Protein 3QC0 (pdb70)

Solvent-accessible surface area: 11358 Å² total

Foldseek 3Di:
DLPQAEAACLLQVLFDADVVLCVLCVVVVHQEYEYEPVSCVVVDLVVNLVVCVVSVHEYLEYDAAAQQDAPDPVVNVVSLVVVLVQLVSCLSNVYLAHEYFHFAHHPPDPCLVVSVCSLVSCLSNQVSNVVSVHAYAYEAAAVCHHGTHVRQELVSLVVSCVVRDPRYAHAYECNRYQPPPCLLVSLLVSLCPRYRYAEDFAQAVVQDDVQCTHVNHDGQPVVSVVSNVVSPDRHHYYYDHRHPPPSNPDNSNVSVVVVSVCVVPRD

InterPro domains:
  IPR013022 Xylose isomerase-like, TIM barrel domain [PF01261] (24-257)
  IPR036237 Xylose isomerase-like superfamily [SSF51658] (7-264)
  IPR050312 IolE/XylA/MocC-like [PTHR12110] (7-271)

Nearest PDB structures (foldseek):
  3ju2-assembly1_A  TM=1.002E+00  e=1.743E-51  Sinorhizobium meliloti
  7vpf-assembly1_B  TM=9.651E-01  e=4.061E-30  Paenibacillus sp. FSL H7-0331
  1i6n-assembly1_A  TM=8.668E-01  e=1.005E-13  Bacillus subtilis
  3cqj-assembly1_B  TM=7.924E-01  e=4.229E-12  Escherichia coli
  3cqk-assembly1_B  TM=8.095E-01  e=1.329E-10  Escherichia coli

Sequence (267 aa):
QVEGLSINLATIREQCGFAEAVDICCLKHGITAIAPWRDQVAAIGLGEAGRIVRANGLKLTGLCRGGFFPAPDASSSGREKAIDDDNRRAVDEAAEELGADCLVLVAGGLPGGGSKNIDAARRVVEGIAAVLLPHAARRAAGVPLAIEEPLHPYAADRRACVNTLGQALDICEETLGPGVVGVAIDVYHVWWDPDLANQIARAGKKAILAHHICDWLVPTKDLTDRGGDGVIDLKGIRRRIEAAGFHGAQEVEIFSADNWWKKRPADEVIATCVERYRNCCC

B-factor: mean 24.31, std 10.69, range [10.24, 68.64]

Radius of gyration: 17.47 Å; Cα contacts (8 Å, |Δi|>4): 588; chains: 1; bounding box: 41×44×49 Å

Secondary structure (DSSP, 8-state):
--TTEEEEGGGGTTT--HHHHHHHHHHTT--EEE-BHHHHHHH-HHHHHHHHHHHT-EES-EEEEE----SSHHHHHHHHHHHHHHHHHHHHTT-S-EEEE-B-PPTT---HHHHH--HHHHHHHHHHHHHHT--EEE------TTTTBS---HHHHHHHHHHH-TTEEEEEEHHHHTT-TTHHHHHHHHH---EEEEEE----SS-----B----S---HHHHHHHHHHTT--PPEEE---BTTTGGGS-HHHHHHHHHHHHHHH-

CATH classification: 3.20.20.150

Organism: Rhizobium meliloti (strain 1021) (NCBI:txid266834)

Structure (mmCIF, N/CA/C/O backbone):
data_3QC0
#
_entry.id   3QC0
#
_cell.length_a   70.796
_cell.length_b   70.796
_cell.length_c   264.721
_cell.angle_alpha   90.000
_cell.angle_beta   90.000
_cell.angle_gamma   120.000
#
_symmetry.space_group_name_H-M   'P 61 2 2'
#
loop_
_entity.id
_entity.type
_entity.pdbx_description
1 polymer 'sugar isomerase'
2 non-polymer 'UNKNOWN LIGAND'
3 non-polymer 'ZINC ION'
4 non-polymer 'TETRAETHYLENE GLYCOL'
5 water water
#
loop_
_atom_site.group_PDB
_atom_site.id
_atom_site.type_symbol
_atom_site.label_atom_id
_atom_site.label_alt_id
_atom_site.label_comp_id
_atom_site.label_asym_id
_atom_site.label_entity_id
_atom_site.label_seq_id
_atom_site.pdbx_PDB_ins_code
_atom_site.Cartn_x
_atom_site.Cartn_y
_atom_site.Cartn_z
_atom_site.occupancy
_atom_site.B_iso_or_equiv
_atom_site.auth_seq_id
_atom_site.auth_comp_id
_atom_site.auth_asym_id
_atom_site.auth_atom_id
_atom_site.pdbx_PDB_model_num
ATOM 6 N N . GLN A 1 3 ? -15.140 27.831 -17.177 1.00 62.45 2 GLN A N 1
ATOM 7 C CA . GLN A 1 3 ? -14.749 28.604 -15.984 1.00 59.07 2 GLN A CA 1
ATOM 8 C C . GLN A 1 3 ? -14.438 30.066 -16.347 1.00 55.39 2 GLN A C 1
ATOM 9 O O . GLN A 1 3 ? -13.867 30.336 -17.400 1.00 54.10 2 GLN A O 1
ATOM 11 N N . VAL A 1 4 ? -14.826 30.997 -15.478 1.00 50.87 3 VAL A N 1
ATOM 12 C CA . VAL A 1 4 ? -14.409 32.404 -15.632 1.00 47.19 3 VAL A CA 1
ATOM 13 C C . VAL A 1 4 ? -13.179 32.583 -14.757 1.00 43.97 3 VAL A C 1
ATOM 14 O O . VAL A 1 4 ? -13.293 32.803 -13.545 1.00 41.88 3 VAL A O 1
ATOM 18 N N . GLU A 1 5 ? -12.009 32.449 -15.373 1.00 40.82 4 GLU A N 1
ATOM 19 C CA . GLU A 1 5 ? -10.747 32.518 -14.663 1.00 38.51 4 GLU A CA 1
ATOM 20 C C . GLU A 1 5 ? -10.503 33.968 -14.211 1.00 35.26 4 GLU A C 1
ATOM 21 O O . GLU A 1 5 ? -10.732 34.904 -14.977 1.00 35.28 4 GLU A O 1
ATOM 23 N N . GLY A 1 6 ? -9.998 34.100 -12.995 1.00 31.71 5 GLY A N 1
ATOM 24 C CA . GLY A 1 6 ? -9.594 35.406 -12.408 1.00 29.21 5 GLY A CA 1
ATOM 25 C C . GLY A 1 6 ? -10.664 36.323 -11.842 1.00 27.66 5 GLY A C 1
ATOM 26 O O . GLY A 1 6 ? -10.358 37.481 -11.562 1.00 26.79 5 GLY A O 1
ATOM 27 N N . LEU A 1 7 ? -11.902 35.851 -11.740 1.00 26.82 6 LEU A N 1
ATOM 28 C CA . LEU A 1 7 ? -13.031 36.616 -11.220 1.00 25.60 6 LEU A CA 1
ATOM 29 C C . LEU A 1 7 ? -13.513 36.030 -9.884 1.00 24.70 6 LEU A C 1
ATOM 30 O O . LEU A 1 7 ? -13.746 34.823 -9.757 1.00 24.73 6 LEU A O 1
ATOM 35 N N . SER A 1 8 ? -13.697 36.893 -8.892 1.00 23.22 7 SER A N 1
ATOM 36 C CA . SER A 1 8 ? -14.304 36.567 -7.613 1.00 22.48 7 SER A CA 1
ATOM 37 C C . SER A 1 8 ? -15.494 37.487 -7.403 1.00 22.57 7 SER A C 1
ATOM 38 O O . SER A 1 8 ? -15.476 38.643 -7.871 1.00 22.12 7 SER A O 1
ATOM 41 N N . ILE A 1 9 ? -16.512 37.029 -6.691 1.00 21.48 8 ILE A N 1
ATOM 42 C CA . ILE A 1 9 ? -17.656 37.870 -6.334 1.00 21.17 8 ILE A CA 1
ATOM 43 C C . ILE A 1 9 ? -17.673 38.060 -4.820 1.00 20.46 8 ILE A C 1
ATOM 44 O O . ILE A 1 9 ? -17.777 37.112 -4.048 1.00 21.05 8 ILE A O 1
ATOM 49 N N . ASN A 1 10 ? -17.526 39.312 -4.383 1.00 20.19 9 ASN A N 1
ATOM 50 C CA . ASN A 1 10 ? -17.775 39.656 -3.000 1.00 18.97 9 ASN A CA 1
ATOM 51 C C . ASN A 1 10 ? -19.289 39.588 -2.843 1.00 20.19 9 ASN A C 1
ATOM 52 O O . ASN A 1 10 ? -20.024 40.198 -3.618 1.00 20.41 9 ASN A O 1
ATOM 57 N N . LEU A 1 11 ? -19.769 38.815 -1.871 1.00 20.92 10 LEU A N 1
ATOM 58 C CA . LEU A 1 11 ? -21.189 38.522 -1.795 1.00 21.72 10 LEU A CA 1
ATOM 59 C C . LEU A 1 11 ? -22.032 39.705 -1.376 1.00 21.51 10 LEU A C 1
ATOM 60 O O . LEU A 1 11 ? -23.238 39.672 -1.455 1.00 22.69 10 LEU A O 1
ATOM 65 N N . ALA A 1 12 ? -21.401 40.828 -1.009 1.00 20.09 11 ALA A N 1
ATOM 66 C CA . ALA A 1 12 ? -22.183 42.051 -0.845 1.00 20.20 11 ALA A CA 1
ATOM 67 C C . ALA A 1 12 ? -22.887 42.422 -2.144 1.00 19.95 11 ALA A C 1
ATOM 68 O O . ALA A 1 12 ? -23.946 43.038 -2.132 1.00 21.38 11 ALA A O 1
ATOM 70 N N . THR A 1 13 ? -22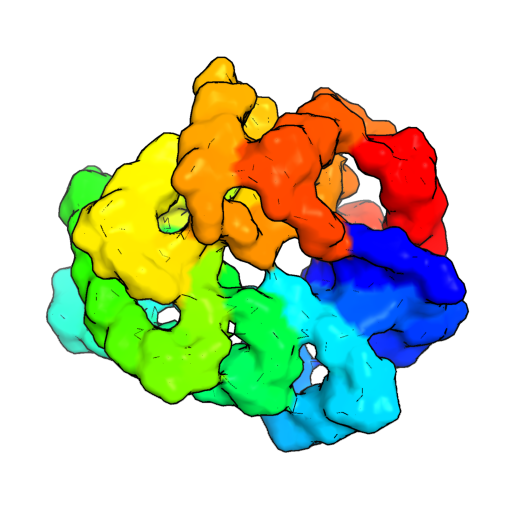.292 42.053 -3.260 1.00 19.39 12 THR A N 1
ATOM 71 C CA . THR A 1 13 ? -22.820 42.400 -4.581 1.00 20.44 12 THR A CA 1
ATOM 72 C C . THR A 1 13 ? -24.248 41.909 -4.805 1.00 22.66 12 THR A C 1
ATOM 73 O O . THR A 1 13 ? -25.035 42.576 -5.491 1.00 23.16 12 THR A O 1
ATOM 77 N N . ILE A 1 14 ? -24.581 40.779 -4.177 1.00 23.57 13 ILE A N 1
ATOM 78 C CA . ILE A 1 14 ? -25.949 40.214 -4.295 1.00 24.40 13 ILE A CA 1
ATOM 79 C C . ILE A 1 14 ? -26.523 39.943 -2.906 1.00 25.64 13 ILE A C 1
ATOM 80 O O . ILE A 1 14 ? -27.259 38.946 -2.667 1.00 26.13 13 ILE A O 1
ATOM 85 N N . ARG A 1 15 ? -26.227 40.837 -1.969 1.00 26.39 14 ARG A N 1
ATOM 86 C CA . ARG A 1 15 ? -26.560 40.615 -0.575 1.00 27.68 14 ARG A CA 1
ATOM 87 C C . ARG A 1 15 ? -28.052 40.718 -0.283 1.00 29.11 14 ARG A C 1
ATOM 88 O O . ARG A 1 15 ? -28.508 40.117 0.683 1.00 28.46 14 ARG A O 1
ATOM 96 N N . GLU A 1 16 ? -28.797 41.476 -1.085 1.00 29.04 15 GLU A N 1
ATOM 97 C CA . GLU A 1 16 ? -30.233 41.636 -0.827 1.00 31.17 15 GLU A CA 1
ATOM 98 C C . GLU A 1 16 ? -30.987 40.414 -1.355 1.00 31.07 15 GLU A C 1
ATOM 99 O O . GLU A 1 16 ? -32.034 40.039 -0.803 1.00 30.92 15 GLU A O 1
ATOM 105 N N . GLN A 1 17 ? -30.412 39.785 -2.378 1.00 29.68 16 GLN A N 1
ATOM 106 C CA . GLN A 1 17 ? -31.080 38.714 -3.131 1.00 29.54 16 GLN A CA 1
ATOM 107 C C . GLN A 1 17 ? -30.799 37.327 -2.603 1.00 29.79 16 GLN A C 1
ATOM 108 O O . GLN A 1 17 ? -31.633 36.437 -2.750 1.00 30.33 16 GLN A O 1
ATOM 114 N N . CYS A 1 18 ? -29.632 37.131 -2.002 1.00 28.67 17 CYS A N 1
ATOM 115 C CA . CYS A 1 18 ? -29.109 35.811 -1.729 1.00 29.28 17 CYS A CA 1
ATOM 116 C C . CYS A 1 18 ? -28.425 35.722 -0.400 1.00 28.86 17 CYS A C 1
ATOM 117 O O . CYS A 1 18 ? -27.585 36.566 -0.082 1.00 28.77 17 CYS A O 1
ATOM 120 N N . GLY A 1 19 ? -28.728 34.663 0.340 1.00 30.43 18 GLY A N 1
ATOM 121 C CA . GLY A 1 19 ? -27.873 34.261 1.431 1.00 29.73 18 GLY A CA 1
ATOM 122 C C . GLY A 1 19 ? -26.699 33.479 0.878 1.00 28.88 18 GLY A C 1
ATOM 123 O O . GLY A 1 19 ? -26.549 33.326 -0.330 1.00 28.50 18 GLY A O 1
ATOM 124 N N . PHE A 1 20 ? -25.878 32.940 1.772 1.00 27.99 19 PHE A N 1
ATOM 125 C CA . PHE A 1 20 ? -24.599 32.334 1.372 1.00 28.67 19 PHE A CA 1
ATOM 126 C C . PHE A 1 20 ? -24.722 31.181 0.375 1.00 29.60 19 PHE A C 1
ATOM 127 O O . PHE A 1 20 ? -24.024 31.138 -0.633 1.00 29.95 19 PHE A O 1
ATOM 135 N N . ALA A 1 21 ? -25.589 30.191 0.663 1.00 30.50 20 ALA A N 1
ATOM 136 C CA . ALA A 1 21 ? -25.686 29.052 -0.210 1.00 31.57 20 ALA A CA 1
ATOM 137 C C . ALA A 1 21 ? -26.183 29.379 -1.609 1.00 32.10 20 ALA A C 1
ATOM 138 O O . ALA A 1 21 ? -25.645 28.850 -2.593 1.00 30.49 20 ALA A O 1
ATOM 140 N N . GLU A 1 22 ? -27.200 30.241 -1.689 1.00 33.24 21 GLU A N 1
ATOM 141 C CA . GLU A 1 22 ? -27.740 30.632 -2.995 1.00 35.11 21 GLU A CA 1
ATOM 142 C C . GLU A 1 22 ? -26.737 31.470 -3.770 1.00 34.04 21 GLU A C 1
ATOM 143 O O . GLU A 1 22 ? -26.598 31.320 -4.975 1.00 33.56 21 GLU A O 1
ATOM 149 N N . ALA A 1 23 ? -26.045 32.364 -3.066 1.00 32.64 22 ALA A N 1
ATOM 150 C CA . ALA A 1 23 ? -25.008 33.162 -3.704 1.00 31.40 22 ALA A CA 1
ATOM 151 C C . ALA A 1 23 ? -23.942 32.257 -4.312 1.00 30.67 22 ALA A C 1
ATOM 152 O O . ALA A 1 23 ? -23.537 32.420 -5.441 1.00 28.94 22 ALA A O 1
ATOM 154 N N . VAL A 1 24 ? -23.508 31.253 -3.571 1.00 30.93 23 VAL A N 1
ATOM 155 C CA . VAL A 1 24 ? -22.515 30.335 -4.101 1.00 32.23 23 VAL A CA 1
ATOM 156 C C . VAL A 1 24 ? -23.063 29.590 -5.336 1.00 35.01 23 VAL A C 1
ATOM 157 O O . VAL A 1 24 ? -22.363 29.432 -6.331 1.00 33.03 23 VAL A O 1
ATOM 161 N N . ASP A 1 25 ? -24.311 29.127 -5.233 1.00 37.93 24 ASP A N 1
ATOM 162 C CA . ASP A 1 25 ? -24.977 28.398 -6.322 1.00 41.07 24 ASP A CA 1
ATOM 163 C C . ASP A 1 25 ? -24.969 29.227 -7.616 1.00 40.60 24 ASP A C 1
ATOM 164 O O . ASP A 1 25 ? -24.515 28.742 -8.672 1.00 38.52 24 ASP A O 1
ATOM 169 N N . ILE A 1 26 ? -25.416 30.482 -7.525 1.00 39.49 25 ILE A N 1
ATOM 170 C CA . ILE A 1 26 ? -25.461 31.327 -8.740 1.00 39.33 25 ILE A CA 1
ATOM 171 C C . ILE A 1 26 ? -24.065 31.609 -9.269 1.00 37.84 25 ILE A C 1
ATOM 172 O O . ILE A 1 26 ? -23.852 31.607 -10.459 1.00 36.08 25 ILE A O 1
ATOM 177 N N A CYS A 1 27 ? -23.112 31.871 -8.378 0.56 35.64 26 CYS A N 1
ATOM 178 N N B CYS A 1 27 ? -23.107 31.870 -8.376 0.44 37.00 26 CYS A N 1
ATOM 179 C CA A CYS A 1 27 ? -21.740 32.057 -8.822 0.56 34.67 26 CYS A CA 1
ATOM 180 C CA B CYS A 1 27 ? -21.713 32.001 -8.796 0.44 36.81 26 CYS A CA 1
ATOM 181 C C A CYS A 1 27 ? -21.204 30.813 -9.571 0.56 36.06 26 CYS A C 1
ATOM 182 C C B CYS A 1 27 ? -21.251 30.803 -9.601 0.44 37.47 26 CYS A C 1
ATOM 183 O O A CYS A 1 27 ? -20.590 30.925 -10.626 0.56 34.20 26 CYS A O 1
ATOM 184 O O B CYS A 1 27 ? -20.713 30.938 -10.695 0.44 36.57 26 CYS A O 1
ATOM 189 N N . LEU A 1 28 ? -21.471 29.612 -9.052 1.00 37.73 27 LEU A N 1
ATOM 190 C CA . LEU A 1 28 ? -21.025 28.380 -9.720 1.00 39.20 27 LEU A CA 1
ATOM 191 C C . LEU A 1 28 ? -21.754 28.130 -11.061 1.00 39.71 27 LEU A C 1
ATOM 192 O O . LEU A 1 28 ? -21.121 27.668 -12.026 1.00 38.33 27 LEU A O 1
ATOM 197 N N . LYS A 1 29 ? -23.043 28.486 -11.110 1.00 40.90 28 LYS A N 1
ATOM 198 C CA . LYS A 1 29 ? -23.843 28.438 -12.367 1.00 43.77 28 LYS A CA 1
ATOM 199 C C . LYS A 1 29 ? -23.194 29.299 -13.470 1.00 42.84 28 LYS A C 1
ATOM 200 O O . LYS A 1 29 ? -23.381 29.037 -14.657 1.00 41.74 28 LYS A O 1
ATOM 206 N N . HIS A 1 30 ? -22.457 30.348 -13.074 1.00 40.49 29 HIS A N 1
ATOM 207 C CA . HIS A 1 30 ? -21.760 31.191 -14.050 1.00 39.98 29 HIS A CA 1
ATOM 208 C C . HIS A 1 30 ? -20.272 30.908 -14.186 1.00 38.62 29 HIS A C 1
ATOM 209 O O . HIS A 1 30 ? -19.538 31.720 -14.759 1.00 37.39 29 HIS A O 1
ATOM 216 N N . GLY A 1 31 ? -19.800 29.796 -13.638 1.00 37.66 30 GLY A N 1
ATOM 217 C CA . GLY A 1 31 ? -18.383 29.457 -13.791 1.00 37.42 30 GLY A CA 1
ATOM 218 C C . GLY A 1 31 ? -17.455 30.194 -12.828 1.00 35.60 30 GLY A C 1
ATOM 219 O O . GLY A 1 31 ? -16.232 30.261 -13.060 1.00 34.18 30 GLY A O 1
ATOM 220 N N . ILE A 1 32 ? -18.035 30.758 -11.767 1.00 33.69 31 ILE A N 1
ATOM 221 C CA . ILE A 1 32 ? -17.230 31.549 -10.812 1.00 32.34 31 ILE A CA 1
ATOM 222 C C . ILE A 1 32 ? -16.910 30.643 -9.627 1.00 32.06 31 ILE A C 1
ATOM 223 O O . ILE A 1 32 ? -17.828 30.085 -9.003 1.00 31.56 31 ILE A O 1
ATOM 228 N N . THR A 1 33 ? -15.617 30.463 -9.346 1.00 30.61 32 THR A N 1
ATOM 229 C CA . THR A 1 33 ? -15.194 29.616 -8.218 1.00 31.66 32 THR A CA 1
ATOM 230 C C . THR A 1 33 ? -14.463 30.344 -7.087 1.00 29.11 32 THR A C 1
ATOM 231 O O . THR A 1 33 ? -13.744 29.718 -6.283 1.00 29.25 32 THR A O 1
ATOM 235 N N . ALA A 1 34 ? -14.617 31.664 -7.034 1.00 26.52 33 ALA A N 1
ATOM 236 C CA . ALA A 1 34 ? -14.016 32.429 -5.965 1.00 25.92 33 ALA A CA 1
ATOM 237 C C . ALA A 1 34 ? -15.052 33.436 -5.483 1.00 23.55 33 ALA A C 1
ATOM 238 O O . ALA A 1 34 ? -15.765 34.034 -6.287 1.00 23.54 33 ALA A O 1
ATOM 240 N N . ILE A 1 35 ? -15.119 33.601 -4.167 1.00 22.27 34 ILE A N 1
ATOM 241 C CA . ILE A 1 35 ? -16.071 34.466 -3.501 1.00 22.51 34 ILE A CA 1
ATOM 242 C C . ILE A 1 35 ? -15.352 35.216 -2.382 1.00 21.70 34 ILE A C 1
ATOM 243 O O . ILE A 1 35 ? -14.251 34.847 -1.970 1.00 20.62 34 ILE A O 1
ATOM 248 N N . ALA A 1 36 ? -16.018 36.244 -1.878 1.00 20.60 35 ALA A N 1
ATOM 249 C CA . ALA A 1 36 ? -15.641 36.879 -0.620 1.00 19.20 35 ALA A CA 1
ATOM 250 C C . ALA A 1 36 ? -16.913 37.118 0.169 1.00 19.87 35 ALA A C 1
ATOM 251 O O . ALA A 1 36 ? -17.659 38.062 -0.104 1.00 18.50 35 ALA A O 1
ATOM 253 N N . PRO A 1 37 ? -17.215 36.219 1.124 1.00 17.83 36 PRO A N 1
ATOM 254 C CA . PRO A 1 37 ? -18.376 36.411 1.950 1.00 18.89 36 PRO A CA 1
ATOM 255 C C . PRO A 1 37 ? -18.114 37.341 3.126 1.00 18.47 36 PRO A C 1
ATOM 256 O O . PRO A 1 37 ? -16.958 37.642 3.453 1.00 18.04 36 PRO A O 1
ATOM 260 N N . TRP A 1 38 ? -19.211 37.761 3.745 1.00 18.96 37 TRP A N 1
ATOM 261 C CA . TRP A 1 38 ? -19.171 38.558 4.934 1.00 18.37 37 TRP A CA 1
ATOM 262 C C . TRP A 1 38 ? -19.499 37.733 6.164 1.00 18.56 37 TRP A C 1
ATOM 263 O O . TRP A 1 38 ? -20.220 36.707 6.092 1.00 18.94 37 TRP A O 1
ATOM 274 N N . ARG A 1 39 ? -19.026 38.187 7.315 1.00 17.97 38 ARG A N 1
ATOM 275 C CA . ARG A 1 39 ? -19.150 37.396 8.534 1.00 18.90 38 ARG A CA 1
ATOM 276 C C . ARG A 1 39 ? -20.599 37.173 8.944 1.00 20.08 38 ARG A C 1
ATOM 277 O O . ARG A 1 39 ? -20.924 36.109 9.482 1.00 21.21 38 ARG A O 1
ATOM 285 N N . ASP A 1 40 ? -21.460 38.139 8.665 1.00 20.83 39 ASP A N 1
ATOM 286 C CA . ASP A 1 40 ? -22.894 38.008 9.006 1.00 23.01 39 ASP A CA 1
ATOM 287 C C . ASP A 1 40 ? -23.535 36.952 8.147 1.00 23.66 39 ASP A C 1
ATOM 288 O O . ASP A 1 40 ? -24.375 36.199 8.651 1.00 25.41 39 ASP A O 1
ATOM 293 N N . GLN A 1 41 ? -23.129 36.873 6.883 1.00 23.04 40 GLN A N 1
ATOM 294 C CA . GLN A 1 41 ? -23.654 35.855 5.963 1.00 23.70 40 GLN A CA 1
ATOM 295 C C . GLN A 1 41 ? -23.216 34.465 6.388 1.00 23.72 40 GLN A C 1
ATOM 296 O O . GLN A 1 41 ? -24.006 33.486 6.315 1.00 23.55 40 GLN A O 1
ATOM 302 N N . VAL A 1 42 ? -21.949 34.338 6.786 1.00 23.28 41 VAL A N 1
ATOM 303 C CA . VAL A 1 42 ? -21.426 33.074 7.299 1.00 23.59 41 VAL A CA 1
ATOM 304 C C . VAL A 1 42 ? -22.146 32.670 8.581 1.00 24.49 41 VAL A C 1
ATOM 305 O O . VAL A 1 42 ? -22.539 31.459 8.731 1.00 26.67 41 VAL A O 1
ATOM 309 N N . ALA A 1 43 ? -22.396 33.631 9.473 1.00 24.51 42 ALA A N 1
ATOM 310 C CA . ALA A 1 43 ? -23.049 33.354 10.743 1.00 26.08 42 ALA A CA 1
ATOM 311 C C . ALA A 1 43 ? -24.478 32.910 10.502 1.00 27.38 42 ALA A C 1
ATOM 312 O O . ALA A 1 43 ? -24.991 32.022 11.221 1.00 28.61 42 ALA A O 1
ATOM 314 N N . ALA A 1 44 ? -25.142 33.510 9.521 1.00 27.97 43 ALA A N 1
ATOM 315 C CA . ALA A 1 44 ? -26.580 33.169 9.271 1.00 29.46 43 ALA A CA 1
ATOM 316 C C . ALA A 1 44 ? -26.782 31.723 8.812 1.00 30.97 43 ALA A C 1
ATOM 317 O O . ALA A 1 44 ? -27.836 31.119 9.154 1.00 32.64 43 ALA A O 1
ATOM 319 N N . ILE A 1 45 ? -25.836 31.185 8.029 1.00 30.66 44 ILE A N 1
ATOM 320 C CA . ILE A 1 45 ? -25.838 29.776 7.566 1.00 31.47 44 ILE A CA 1
ATOM 321 C C . ILE A 1 45 ? -25.163 28.830 8.572 1.00 31.22 44 ILE A C 1
ATOM 322 O O . ILE A 1 45 ? -25.568 27.658 8.720 1.00 31.90 44 ILE A O 1
ATOM 327 N N . GLY A 1 46 ? -24.156 29.351 9.269 1.00 30.32 45 GLY A N 1
ATOM 328 C CA . GLY A 1 46 ? -23.339 28.627 10.206 1.00 29.01 45 GLY A CA 1
ATOM 329 C C . GLY A 1 46 ? -21.958 28.372 9.640 1.00 28.31 45 GLY A C 1
ATOM 330 O O . GLY A 1 46 ? -21.808 27.946 8.511 1.00 27.07 45 GLY A O 1
ATOM 331 N N . LEU A 1 47 ? -20.928 28.675 10.427 1.00 27.60 46 LEU A N 1
ATOM 332 C CA . LEU A 1 47 ? -19.557 28.516 9.963 1.00 27.69 46 LEU A CA 1
ATOM 333 C C . LEU A 1 47 ? -19.239 27.124 9.469 1.00 28.66 46 LEU A C 1
ATOM 334 O O . LEU A 1 47 ? -18.549 26.967 8.468 1.00 28.21 46 LEU A O 1
ATOM 339 N N . GLY A 1 48 ? -19.761 26.088 10.142 1.00 30.24 47 GLY A N 1
ATOM 340 C CA . GLY A 1 48 ? -19.458 24.731 9.719 1.00 31.83 47 GLY A CA 1
ATOM 341 C C . GLY A 1 48 ? -20.032 24.393 8.360 1.00 31.62 47 GLY A C 1
ATOM 342 O O . GLY A 1 48 ? -19.357 23.804 7.513 1.00 31.25 47 GLY A O 1
ATOM 343 N N . GLU A 1 49 ? -21.278 24.788 8.131 1.00 31.78 48 GLU A N 1
ATOM 344 C CA . GLU A 1 49 ? -21.911 24.565 6.840 1.00 32.61 48 GLU A CA 1
ATOM 345 C C . GLU A 1 49 ? -21.232 25.404 5.767 1.00 30.87 48 GLU A C 1
ATOM 346 O O . GLU A 1 49 ? -20.991 24.933 4.658 1.00 30.11 48 GLU A O 1
ATOM 352 N N . ALA A 1 50 ? -20.882 26.646 6.099 1.00 29.50 49 ALA A N 1
ATOM 353 C CA . ALA A 1 50 ? -20.199 27.442 5.117 1.00 28.09 49 ALA A CA 1
ATOM 354 C C . ALA A 1 50 ? -18.898 26.775 4.687 1.00 27.48 49 ALA A C 1
ATOM 355 O O . ALA A 1 50 ? -18.590 26.736 3.528 1.00 26.79 49 ALA A O 1
ATOM 357 N N . GLY A 1 51 ? -18.101 26.279 5.625 1.00 27.91 50 GLY A N 1
ATOM 358 C CA . GLY A 1 51 ? -16.833 25.633 5.257 1.00 29.41 50 GLY A CA 1
ATOM 359 C C . GLY A 1 51 ? -17.043 24.320 4.493 1.00 31.16 50 GLY A C 1
ATOM 360 O O . GLY A 1 51 ? -16.252 23.961 3.619 1.00 30.77 50 GLY A O 1
ATOM 361 N N . ARG A 1 52 ? -18.108 23.598 4.821 1.00 33.65 51 ARG A N 1
ATOM 362 C CA . ARG A 1 52 ? -18.421 22.373 4.076 1.00 35.52 51 ARG A CA 1
ATOM 363 C C . ARG A 1 52 ? -18.695 22.699 2.605 1.00 34.83 51 ARG A C 1
ATOM 364 O O . ARG A 1 52 ? -18.148 22.037 1.712 1.00 33.57 51 ARG A O 1
ATOM 372 N N . ILE A 1 53 ? -19.511 23.738 2.362 1.00 32.99 52 ILE A N 1
ATOM 373 C CA . ILE A 1 53 ? -19.811 24.206 1.002 1.00 33.10 52 ILE A CA 1
ATOM 374 C C . ILE A 1 53 ? -18.539 24.650 0.301 1.00 32.83 52 ILE A C 1
ATOM 375 O O . ILE A 1 53 ? -18.283 24.305 -0.845 1.00 31.10 52 ILE A O 1
ATOM 380 N N . VAL A 1 54 ? -17.720 25.445 0.998 1.00 32.21 53 VAL A N 1
ATOM 381 C CA . VAL A 1 54 ? -16.444 25.830 0.421 1.00 32.28 53 VAL A CA 1
ATOM 382 C C . VAL A 1 54 ? -15.579 24.639 -0.012 1.00 33.75 53 VAL A C 1
ATOM 383 O O . VAL A 1 54 ? -15.071 24.606 -1.134 1.00 31.82 53 VAL A O 1
ATOM 387 N N . ARG A 1 55 ? -15.416 23.662 0.880 1.00 35.45 54 ARG A N 1
ATOM 388 C CA . ARG A 1 55 ? -14.536 22.535 0.588 1.00 37.56 54 ARG A CA 1
ATOM 389 C C . ARG A 1 55 ? -15.167 21.606 -0.475 1.00 37.76 54 ARG A C 1
ATOM 390 O O . ARG A 1 55 ? -14.465 21.143 -1.336 1.00 36.65 54 ARG A O 1
ATOM 398 N N . ALA A 1 56 ? -16.485 21.435 -0.435 1.00 37.95 55 ALA A N 1
ATOM 399 C CA . ALA A 1 56 ? -17.189 20.545 -1.404 1.00 39.72 55 ALA A CA 1
ATOM 400 C C . ALA A 1 56 ? -17.097 21.054 -2.834 1.00 40.54 55 ALA A C 1
ATOM 401 O O . ALA A 1 56 ? -16.987 20.287 -3.789 1.00 39.89 55 ALA A O 1
ATOM 403 N N . ASN A 1 57 ? -17.128 22.379 -2.988 1.00 38.90 56 ASN A N 1
ATOM 404 C CA . ASN A 1 57 ? -17.101 22.994 -4.298 1.00 40.25 56 ASN A CA 1
ATOM 405 C C . ASN A 1 57 ? -15.727 23.533 -4.679 1.00 39.19 56 ASN A C 1
ATOM 406 O O . ASN A 1 57 ? -15.566 24.104 -5.743 1.00 38.35 56 ASN A O 1
ATOM 411 N N . GLY A 1 58 ? -14.733 23.335 -3.822 1.00 38.37 57 GLY A N 1
ATOM 412 C CA . GLY A 1 58 ? -13.370 23.755 -4.121 1.00 38.03 57 GLY A CA 1
ATOM 413 C C . GLY A 1 58 ? -13.250 25.285 -4.258 1.00 36.27 57 GLY A C 1
ATOM 414 O O . GLY A 1 58 ? -12.454 25.757 -5.068 1.00 35.86 57 GLY A O 1
ATOM 415 N N . LEU A 1 59 ? -14.047 26.033 -3.493 1.00 33.53 58 LEU A N 1
ATOM 416 C CA . LEU A 1 59 ? -14.104 27.521 -3.638 1.00 31.90 58 LEU A CA 1
ATOM 417 C C . LEU A 1 59 ? -12.874 28.164 -3.046 1.00 29.87 58 LEU A C 1
ATOM 418 O O . LEU A 1 59 ? -12.442 27.807 -1.951 1.00 29.14 58 LEU A O 1
ATOM 423 N N . LYS A 1 60 ? -12.332 29.150 -3.770 1.00 28.16 59 LYS A N 1
ATOM 424 C CA . LYS A 1 60 ? -11.342 30.085 -3.227 1.00 27.81 59 LYS A CA 1
ATOM 425 C C . LYS A 1 60 ? -12.110 31.212 -2.548 1.00 25.56 59 LYS A C 1
ATOM 426 O O . LYS A 1 60 ? -13.160 31.633 -3.036 1.00 24.82 59 LYS A O 1
ATOM 432 N N . LEU A 1 61 ? -11.616 31.669 -1.406 1.00 23.80 60 LEU A N 1
ATOM 433 C CA . LEU A 1 61 ? -12.092 32.911 -0.799 1.00 22.37 60 LEU A CA 1
ATOM 434 C C . LEU A 1 61 ? -11.015 33.970 -0.999 1.00 21.73 60 LEU A C 1
ATOM 435 O O . LEU A 1 61 ? -9.901 33.839 -0.487 1.00 22.46 60 LEU A O 1
ATOM 440 N N . THR A 1 62 ? -11.326 34.993 -1.785 1.00 20.79 61 THR A N 1
ATOM 441 C CA . THR A 1 62 ? -10.341 36.071 -1.989 1.00 20.23 61 THR A CA 1
ATOM 442 C C . THR A 1 62 ? -10.214 36.942 -0.733 1.00 19.82 61 THR A C 1
ATOM 443 O O . THR A 1 62 ? -9.233 37.684 -0.580 1.00 20.10 61 THR A O 1
ATOM 447 N N . GLY A 1 63 ? -11.219 36.870 0.137 1.00 18.93 62 GLY A N 1
ATOM 448 C CA . GLY A 1 63 ? -11.208 37.539 1.418 1.00 18.17 62 GLY A CA 1
ATOM 449 C C . GLY A 1 63 ? -12.364 37.075 2.281 1.00 18.63 62 GLY A C 1
ATOM 450 O O . GLY A 1 63 ? -13.311 36.451 1.763 1.00 19.19 62 GLY A O 1
ATOM 451 N N . LEU A 1 64 ? -12.282 37.377 3.573 1.00 16.67 63 LEU A N 1
ATOM 452 C CA . LEU A 1 64 ? -13.448 37.371 4.464 1.00 17.08 63 LEU A CA 1
ATOM 453 C C . LEU A 1 64 ? -13.631 38.822 4.927 1.00 15.51 63 LEU A C 1
ATOM 454 O O . LEU A 1 64 ? -12.676 39.461 5.397 1.00 15.39 63 LEU A O 1
ATOM 459 N N . CYS A 1 65 ? -14.854 39.326 4.790 1.00 16.48 64 CYS A N 1
ATOM 460 C CA . CYS A 1 65 ? -15.184 40.680 5.217 1.00 15.87 64 CYS A CA 1
ATOM 461 C C . CYS A 1 65 ? -16.002 40.668 6.501 1.00 15.93 64 CYS A C 1
ATOM 462 O O . CYS A 1 65 ? -17.116 40.099 6.509 1.00 17.61 64 CYS A O 1
ATOM 465 N N . ARG A 1 66 ? -15.552 41.273 7.600 1.00 15.15 65 ARG A N 1
ATOM 466 C CA . ARG A 1 66 ? -14.265 41.941 7.772 1.00 14.66 65 ARG A CA 1
ATOM 467 C C . ARG A 1 66 ? -13.941 41.988 9.245 1.00 14.36 65 ARG A C 1
ATOM 468 O O . ARG A 1 66 ? -14.821 41.926 10.109 1.00 15.33 65 ARG A O 1
ATOM 476 N N . GLY A 1 67 ? -12.656 42.167 9.536 1.00 13.16 66 GLY A N 1
ATOM 477 C CA . GLY A 1 67 ? -12.206 42.579 10.849 1.00 12.42 66 GLY A CA 1
ATOM 478 C C . GLY A 1 67 ? -11.954 44.085 10.841 1.00 11.86 66 GLY A C 1
ATOM 479 O O . GLY A 1 67 ? -12.419 44.801 9.942 1.00 13.03 66 GLY A O 1
ATOM 480 N N . GLY A 1 68 ? -11.259 44.531 11.866 1.00 12.34 67 GLY A N 1
ATOM 481 C CA . GLY A 1 68 ? -10.917 45.932 12.068 1.00 11.84 67 GLY A CA 1
ATOM 482 C C . GLY A 1 68 ? -11.652 46.531 13.242 1.00 13.01 67 GLY A C 1
ATOM 483 O O . GLY A 1 68 ? -11.802 45.929 14.285 1.00 13.00 67 GLY A O 1
ATOM 484 N N . PHE A 1 69 ? -12.145 47.753 13.024 1.00 12.54 68 PHE A N 1
ATOM 485 C CA . PHE A 1 69 ? -12.878 48.521 14.023 1.00 12.43 68 PHE A CA 1
ATOM 486 C C . PHE A 1 69 ? -12.170 48.588 15.350 1.00 11.83 68 PHE A C 1
ATOM 487 O O . PHE A 1 69 ? -12.725 48.286 16.398 1.00 12.98 68 PHE A O 1
ATOM 495 N N . PHE A 1 70 ? -10.916 49.067 15.290 1.00 10.81 69 PHE A N 1
ATOM 496 C CA . PHE A 1 70 ? -10.057 49.092 16.464 1.00 12.20 69 PHE A CA 1
ATOM 497 C C . PHE A 1 70 ? -10.224 50.243 17.458 1.00 12.65 69 PHE A C 1
ATOM 498 O O . PHE A 1 70 ? -10.166 50.016 18.659 1.00 12.77 69 PHE A O 1
ATOM 506 N N . PRO A 1 71 ? -10.412 51.495 16.984 1.00 12.35 70 PRO A N 1
ATOM 507 C CA . PRO A 1 71 ? -10.409 52.561 18.008 1.00 13.82 70 PRO A CA 1
ATOM 508 C C . PRO A 1 71 ? -11.618 52.502 18.920 1.00 14.49 70 PRO A C 1
ATOM 509 O O . PRO A 1 71 ? -12.729 52.158 18.472 1.00 15.43 70 PRO A O 1
ATOM 513 N N . ALA A 1 72 ? -11.394 52.803 20.190 1.00 14.76 71 ALA A N 1
ATOM 514 C CA . ALA A 1 72 ? -12.459 52.872 21.193 1.00 15.91 71 ALA A CA 1
ATOM 515 C C . ALA A 1 72 ? -11.963 53.760 22.303 1.00 18.46 71 ALA A C 1
ATOM 516 O O . ALA A 1 72 ? -10.734 53.933 22.472 1.00 18.91 71 ALA A O 1
ATOM 518 N N . PRO A 1 73 ? -12.892 54.348 23.065 1.00 21.28 72 PRO A N 1
ATOM 519 C CA . PRO A 1 73 ? -12.507 55.319 24.074 1.00 23.67 72 PRO A CA 1
ATOM 520 C C . PRO A 1 73 ? -11.790 54.758 25.285 1.00 24.40 72 PRO A C 1
ATOM 521 O O . PRO A 1 73 ? -11.250 55.540 26.070 1.00 27.61 72 PRO A O 1
ATOM 525 N N . ASP A 1 74 ? -11.828 53.437 25.499 1.00 22.94 73 ASP A N 1
ATOM 526 C CA . ASP A 1 74 ? -11.145 52.871 26.640 1.00 22.72 73 ASP A CA 1
ATOM 527 C C . ASP A 1 74 ? -10.502 51.530 26.307 1.00 20.89 73 ASP A C 1
ATOM 528 O O . ASP A 1 74 ? -10.754 50.960 25.239 1.00 18.62 73 ASP A O 1
ATOM 533 N N . ALA A 1 75 ? -9.646 51.074 27.204 1.00 21.52 74 ALA A N 1
ATOM 534 C CA . ALA A 1 75 ? -8.903 49.839 27.002 1.00 20.50 74 ALA A CA 1
ATOM 535 C C . ALA A 1 75 ? -9.802 48.627 26.852 1.00 18.78 74 ALA A C 1
ATOM 536 O O . ALA A 1 75 ? -9.552 47.761 26.041 1.00 17.58 74 ALA A O 1
ATOM 538 N N . SER A 1 76 ? -10.861 48.583 27.638 1.00 18.69 75 SER A N 1
ATOM 539 C CA A SER A 1 76 ? -11.805 47.473 27.554 0.38 18.26 75 SER A CA 1
ATOM 540 C CA B SER A 1 76 ? -11.800 47.470 27.560 0.29 18.63 75 SER A CA 1
ATOM 541 C CA C SER A 1 76 ? -11.781 47.465 27.559 0.33 18.72 75 SER A CA 1
ATOM 542 C C . SER A 1 76 ? -12.416 47.398 26.163 1.00 17.68 75 SER A C 1
ATOM 543 O O . SER A 1 76 ? -12.477 46.322 25.541 1.00 17.11 75 SER A O 1
ATOM 550 N N . GLY A 1 77 ? -12.855 48.542 25.644 1.00 17.16 76 GLY A N 1
ATOM 551 C CA . GLY A 1 77 ? -13.388 48.558 24.323 1.00 16.59 76 GLY A CA 1
ATOM 552 C C . GLY A 1 77 ? -12.402 48.223 23.240 1.00 14.31 76 GLY A C 1
ATOM 553 O O . GLY A 1 77 ? -12.730 47.517 22.263 1.00 13.96 76 GLY A O 1
ATOM 554 N N . ARG A 1 78 ? -11.179 48.706 23.381 1.00 14.68 77 ARG A N 1
ATOM 555 C CA . ARG A 1 78 ? -10.160 48.360 22.385 1.00 13.70 77 ARG A CA 1
ATOM 556 C C . ARG A 1 78 ? -9.883 46.857 22.400 1.00 12.99 77 ARG A C 1
ATOM 557 O O . ARG A 1 78 ? -9.711 46.257 21.339 1.00 12.45 77 ARG A O 1
ATOM 565 N N . GLU A 1 79 ? -9.815 46.280 23.598 1.00 12.72 78 GLU A N 1
ATOM 566 C CA . GLU A 1 79 ? -9.519 44.840 23.688 1.00 12.84 78 GLU A CA 1
ATOM 567 C C . GLU A 1 79 ? -10.712 44.035 23.173 1.00 13.11 78 GLU A C 1
ATOM 568 O O . GLU A 1 79 ? -10.513 42.989 22.536 1.00 13.49 78 GLU A O 1
ATOM 574 N N . LYS A 1 80 ? -11.952 44.501 23.425 1.00 13.35 79 LYS A N 1
ATOM 575 C CA . LYS A 1 80 ? -13.121 43.827 22.845 1.00 14.54 79 LYS A CA 1
ATOM 576 C C . LYS A 1 80 ? -13.014 43.762 21.318 1.00 13.49 79 LYS A C 1
ATOM 577 O O . LYS A 1 80 ? -13.258 42.698 20.707 1.00 13.69 79 LYS A O 1
ATOM 583 N N . ALA A 1 81 ? -12.575 44.842 20.701 1.00 13.33 80 ALA A N 1
ATOM 584 C CA . ALA A 1 81 ? -12.396 44.860 19.256 1.00 13.33 80 ALA A CA 1
ATOM 585 C C . ALA A 1 81 ? -11.286 43.905 18.818 1.00 11.99 80 ALA A C 1
ATOM 586 O O . ALA A 1 81 ? -11.455 43.129 17.872 1.00 12.42 80 ALA A O 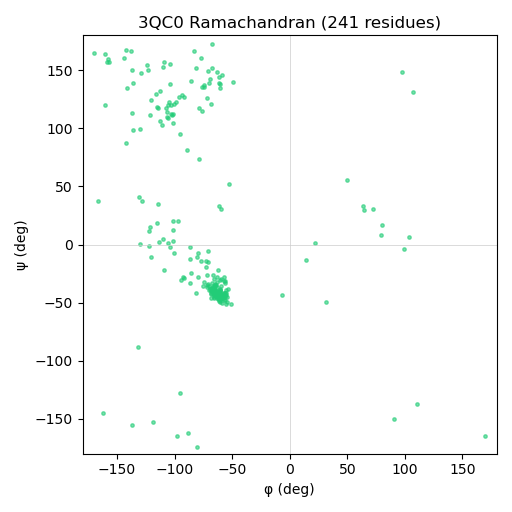1
ATOM 588 N N . ILE A 1 82 ? -10.153 43.951 19.509 1.00 12.01 81 ILE A N 1
ATOM 589 C CA . ILE A 1 82 ? -9.029 43.057 19.185 1.00 12.13 81 ILE A CA 1
ATOM 590 C C . ILE A 1 82 ? -9.483 41.607 19.277 1.00 12.45 81 ILE A C 1
ATOM 591 O O . ILE A 1 82 ? -9.195 40.792 18.391 1.00 12.36 81 ILE A O 1
ATOM 596 N N . ASP A 1 83 ? -10.200 41.274 20.346 1.00 12.82 82 ASP A N 1
ATOM 597 C CA . ASP A 1 83 ? -10.642 39.911 20.536 1.00 13.65 82 ASP A CA 1
ATOM 598 C C . ASP A 1 83 ? -11.610 39.480 19.450 1.00 13.70 82 ASP A C 1
ATOM 599 O O . ASP A 1 83 ? -11.520 38.330 18.983 1.00 15.23 82 ASP A O 1
ATOM 604 N N A ASP A 1 84 ? -12.551 40.363 19.029 0.59 13.64 83 ASP A N 1
ATOM 605 N N B ASP A 1 84 ? -12.508 40.355 19.007 0.41 13.81 83 ASP A N 1
ATOM 606 C CA A ASP A 1 84 ? -13.388 40.077 17.856 0.59 14.20 83 ASP A CA 1
ATOM 607 C CA B ASP A 1 84 ? -13.369 39.967 17.924 0.41 14.15 83 ASP A CA 1
ATOM 608 C C A ASP A 1 84 ? -12.588 39.753 16.622 0.59 12.71 83 ASP A C 1
ATOM 609 C C B ASP A 1 84 ? -12.629 39.805 16.574 0.41 12.87 83 ASP A C 1
ATOM 610 O O A ASP A 1 84 ? -12.954 38.859 15.862 0.59 13.70 83 ASP A O 1
ATOM 611 O O B ASP A 1 84 ? -13.082 39.057 15.691 0.41 13.54 83 ASP A O 1
ATOM 620 N N . ASN A 1 85 ? -11.475 40.474 16.404 1.00 12.26 84 ASN A N 1
ATOM 621 C CA . ASN A 1 85 ? -10.644 40.205 15.268 1.00 11.95 84 ASN A CA 1
ATOM 622 C C . ASN A 1 85 ? -10.020 38.805 15.341 1.00 12.66 84 ASN A C 1
ATOM 623 O O . ASN A 1 85 ? -9.822 38.182 14.306 1.00 12.75 84 ASN A O 1
ATOM 628 N N . ARG A 1 86 ? -9.713 38.349 16.561 1.00 11.37 85 ARG A N 1
ATOM 629 C CA . ARG A 1 86 ? -9.218 36.974 16.713 1.00 11.92 85 ARG A CA 1
ATOM 630 C C . ARG A 1 86 ? -10.280 35.965 16.279 1.00 12.44 85 ARG A C 1
ATOM 631 O O . ARG A 1 86 ? -9.952 34.983 15.610 1.00 13.83 85 ARG A O 1
ATOM 639 N N . ARG A 1 87 ? -11.549 36.225 16.615 1.00 12.75 86 ARG A N 1
ATOM 640 C CA . ARG A 1 87 ? -12.635 35.389 16.133 1.00 14.10 86 ARG A CA 1
ATOM 641 C C . ARG A 1 87 ? -12.732 35.434 14.598 1.00 14.19 86 ARG A C 1
ATOM 642 O O . ARG A 1 87 ? -12.909 34.425 13.940 1.00 14.72 86 ARG A O 1
ATOM 650 N N . ALA A 1 88 ? -12.584 36.636 14.018 1.00 13.09 87 ALA A N 1
ATOM 651 C CA . ALA A 1 88 ? -12.608 36.787 12.599 1.00 13.82 87 ALA A CA 1
ATOM 652 C C . ALA A 1 88 ? -11.496 35.985 11.924 1.00 14.21 87 ALA A C 1
ATOM 653 O O . ALA A 1 88 ? -11.701 35.390 10.877 1.00 14.41 87 ALA A O 1
ATOM 655 N N . VAL A 1 89 ? -10.311 35.980 12.531 1.00 13.31 88 VAL A N 1
ATOM 656 C CA . VAL A 1 89 ? -9.199 35.183 12.041 1.00 14.22 88 VAL A CA 1
ATOM 657 C C . VAL A 1 89 ? -9.565 33.710 12.083 1.00 14.21 88 VAL A C 1
ATOM 658 O O . VAL A 1 89 ? -9.307 33.023 11.122 1.00 15.09 88 VAL A O 1
ATOM 662 N N . ASP A 1 90 ? -10.178 33.262 13.176 1.00 15.14 89 ASP A N 1
ATOM 663 C CA . ASP A 1 90 ? -10.563 31.849 13.292 1.00 15.78 89 ASP A CA 1
ATOM 664 C C . ASP A 1 90 ? -11.554 31.452 12.170 1.00 16.70 89 ASP A C 1
ATOM 665 O O . ASP A 1 90 ? -11.484 30.360 11.596 1.00 17.13 89 ASP A O 1
ATOM 670 N N . GLU A 1 91 ? -12.513 32.331 11.899 1.00 15.99 90 GLU A N 1
ATOM 671 C CA . GLU A 1 91 ? -13.475 32.155 10.829 1.00 17.29 90 GLU A CA 1
ATOM 672 C C . GLU A 1 91 ? -12.771 32.074 9.472 1.00 16.68 90 GLU A C 1
ATOM 673 O O . GLU A 1 91 ? -13.030 31.166 8.674 1.00 19.56 90 GLU A O 1
ATOM 679 N N . ALA A 1 92 ? -11.873 33.019 9.201 1.00 17.03 91 ALA A N 1
ATOM 680 C CA . ALA A 1 92 ? -11.133 33.023 7.966 1.00 17.31 91 ALA A CA 1
ATOM 681 C C . ALA A 1 92 ? -10.348 31.739 7.778 1.00 18.59 91 ALA A C 1
ATOM 682 O O . ALA A 1 92 ? -10.279 31.207 6.670 1.00 19.87 91 ALA A O 1
ATOM 684 N N . ALA A 1 93 ? -9.715 31.290 8.849 1.00 18.52 92 ALA A N 1
ATOM 685 C CA . ALA A 1 93 ? -8.906 30.046 8.809 1.00 19.73 92 ALA A CA 1
ATOM 686 C C . ALA A 1 93 ? -9.791 28.855 8.475 1.00 20.95 92 ALA A C 1
ATOM 687 O O . ALA A 1 93 ? -9.431 28.063 7.610 1.00 22.54 92 ALA A O 1
ATOM 689 N N . GLU A 1 94 ? -10.951 28.766 9.109 1.00 21.55 93 GLU A N 1
ATOM 690 C CA A GLU A 1 94 ? -11.843 27.632 8.857 0.46 22.99 93 GLU A CA 1
ATOM 691 C CA B GLU A 1 94 ? -11.890 27.653 8.855 0.54 22.64 93 GLU A CA 1
ATOM 692 C C . GLU A 1 94 ? -12.318 27.610 7.394 1.00 23.43 93 GLU A C 1
ATOM 693 O O . GLU A 1 94 ? -12.472 26.535 6.787 1.00 24.39 93 GLU A O 1
ATOM 704 N N . LEU A 1 95 ? -12.540 28.788 6.805 1.00 21.77 94 LEU A N 1
ATOM 705 C CA . LEU A 1 95 ? -12.989 28.894 5.434 1.00 22.58 94 LEU A CA 1
ATOM 706 C C . LEU A 1 95 ? -11.857 28.883 4.387 1.00 22.64 94 LEU A C 1
ATOM 707 O O . LEU A 1 95 ? -12.120 28.981 3.187 1.00 24.82 94 LEU A O 1
ATOM 712 N N . GLY A 1 96 ? -10.603 28.816 4.834 1.00 22.05 95 GLY A N 1
ATOM 713 C CA . GLY A 1 96 ? -9.454 28.874 3.946 1.00 22.02 95 GLY A CA 1
ATOM 714 C C . GLY A 1 96 ? -9.296 30.187 3.197 1.00 21.81 95 GLY A C 1
ATOM 715 O O . GLY A 1 96 ? -8.758 30.209 2.100 1.00 23.13 95 GLY A O 1
ATOM 716 N N . ALA A 1 97 ? -9.764 31.267 3.811 1.00 2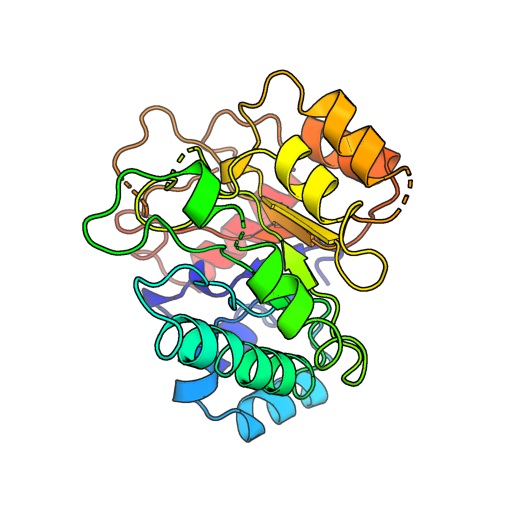0.51 96 ALA A N 1
ATOM 717 C CA . ALA A 1 97 ? -9.694 32.581 3.152 1.00 19.80 96 ALA A CA 1
ATOM 718 C C . ALA A 1 97 ? -8.248 33.037 2.846 1.00 19.53 96 ALA A C 1
ATOM 719 O O . ALA A 1 97 ? -7.337 32.879 3.665 1.00 20.03 96 ALA A O 1
ATOM 721 N N . ASP A 1 98 ? -8.056 33.629 1.670 1.00 19.29 97 ASP A N 1
ATOM 722 C CA . ASP A 1 98 ? -6.748 34.122 1.278 1.00 18.93 97 ASP A CA 1
ATOM 723 C C . ASP A 1 98 ? -6.284 35.304 2.151 1.00 18.24 97 ASP A C 1
ATOM 724 O O . ASP A 1 98 ? -5.088 35.563 2.267 1.00 18.76 97 ASP A O 1
ATOM 729 N N . CYS A 1 99 ? -7.240 36.038 2.718 1.00 17.75 98 CYS A N 1
ATOM 730 C CA . CYS A 1 99 ? -6.924 37.056 3.697 1.00 16.72 98 CYS A CA 1
ATOM 731 C C . CYS A 1 99 ? -8.167 37.383 4.496 1.00 15.96 98 CYS A C 1
ATOM 732 O O . CYS A 1 99 ? -9.307 37.043 4.080 1.00 16.18 98 CYS A O 1
ATOM 735 N N . LEU A 1 100 ? -7.940 38.051 5.636 1.00 15.41 99 LEU A N 1
ATOM 736 C CA . LEU A 1 100 ? -9.001 38.723 6.388 1.00 13.84 99 LEU A CA 1
ATOM 737 C C . LEU A 1 100 ? -8.875 40.209 6.088 1.00 14.60 99 LEU A C 1
ATOM 738 O O . LEU A 1 100 ? -7.827 40.794 6.359 1.00 14.65 99 LEU A O 1
ATOM 743 N N . VAL A 1 101 ? -9.926 40.775 5.519 1.00 14.75 100 VAL A N 1
ATOM 744 C CA . VAL A 1 101 ? -9.944 42.198 5.216 1.00 14.14 100 VAL A CA 1
ATOM 745 C C . VAL A 1 101 ? -10.167 42.995 6.505 1.00 13.65 100 VAL A C 1
ATOM 746 O O . VAL A 1 101 ? -11.008 42.633 7.309 1.00 13.68 100 VAL A O 1
ATOM 750 N N . LEU A 1 102 ? -9.401 44.075 6.698 1.00 12.56 101 LEU A N 1
ATOM 751 C CA . LEU A 1 102 ? -9.509 44.894 7.879 1.00 11.93 101 LEU A CA 1
ATOM 752 C C . LEU A 1 102 ? -9.988 46.298 7.491 1.00 11.88 101 LEU A C 1
ATOM 753 O O . LEU A 1 102 ? -9.310 47.010 6.728 1.00 13.17 101 LEU A O 1
ATOM 758 N N . VAL A 1 103 ? -11.143 46.660 8.017 1.00 11.77 102 VAL A N 1
ATOM 759 C CA . VAL A 1 103 ? -11.732 47.996 7.898 1.00 12.43 102 VAL A CA 1
ATOM 760 C C . VAL A 1 103 ? -11.477 48.681 9.225 1.00 12.47 102 VAL A C 1
ATOM 761 O O . VAL A 1 103 ? -11.987 48.252 10.249 1.00 12.62 102 VAL A O 1
ATOM 765 N N . ALA A 1 104 ? -10.606 49.705 9.231 1.00 12.95 103 ALA A N 1
ATOM 766 C CA . ALA A 1 104 ? -9.853 50.108 10.432 1.00 12.63 103 ALA A CA 1
ATOM 767 C C . ALA A 1 104 ? -10.681 50.556 11.628 1.00 12.09 103 ALA A C 1
ATOM 768 O O . ALA A 1 104 ? -10.225 50.452 12.763 1.00 11.76 103 ALA A O 1
ATOM 770 N N . GLY A 1 105 ? -11.847 51.142 11.366 1.00 12.65 104 GLY A N 1
ATOM 771 C CA . GLY A 1 105 ? -12.616 51.848 12.377 1.00 12.77 104 GLY A CA 1
ATOM 772 C C . GLY A 1 105 ? -12.352 53.327 12.299 1.00 12.79 104 GLY A C 1
ATOM 773 O O . GLY A 1 105 ? -11.259 53.753 11.948 1.00 13.36 104 GLY A O 1
ATOM 774 N N . GLY A 1 106 ? -13.369 54.102 12.637 1.00 13.96 105 GLY A N 1
ATOM 775 C CA . GLY A 1 106 ? -13.268 55.560 12.708 1.00 14.37 105 GLY A CA 1
ATOM 776 C C . GLY A 1 106 ? -12.807 56.059 14.078 1.00 14.95 105 GLY A C 1
ATOM 777 O O . GLY A 1 106 ? -12.243 55.319 14.904 1.00 16.30 105 GLY A O 1
ATOM 778 N N . LEU A 1 107 ? -13.053 57.331 14.323 1.00 14.97 106 LEU A N 1
ATOM 779 C CA . LEU A 1 107 ? -12.732 57.946 15.594 1.00 15.26 106 LEU A CA 1
ATOM 780 C C . LEU A 1 107 ? -13.504 57.260 16.723 1.00 17.17 106 LEU A C 1
ATOM 781 O O . LEU A 1 107 ? -14.685 56.928 16.545 1.00 18.06 106 LEU A O 1
ATOM 786 N N . PRO A 1 108 ? -12.879 57.130 17.901 1.00 17.86 107 PRO A N 1
ATOM 787 C CA . PRO A 1 108 ? -13.619 56.759 19.091 1.00 20.52 107 PRO A CA 1
ATOM 788 C C . PRO A 1 108 ? -14.700 57.773 19.355 1.00 23.02 107 PRO A C 1
ATOM 789 O O . PRO A 1 108 ? -14.514 58.983 19.051 1.00 23.01 107 PRO A O 1
ATOM 793 N N . GLY A 1 109 ? -15.839 57.356 19.884 1.00 23.93 108 GLY A N 1
ATOM 794 C CA . GLY A 1 109 ? -16.910 58.333 20.102 1.00 26.05 108 GLY A CA 1
ATOM 795 C C . GLY A 1 109 ? -16.481 59.558 20.902 1.00 26.77 108 GLY A C 1
ATOM 796 O O . GLY A 1 109 ? -15.805 59.427 21.927 1.00 29.33 108 GLY A O 1
ATOM 797 N N A GLY A 1 110 ? -16.868 60.729 20.434 0.43 26.82 109 GLY A N 1
ATOM 798 N N B GLY A 1 110 ? -16.870 60.722 20.403 0.57 26.75 109 GLY A N 1
ATOM 799 C CA A GLY A 1 110 ? -16.521 61.990 21.076 0.43 26.52 109 GLY A CA 1
ATOM 800 C CA B GLY A 1 110 ? -16.541 62.036 20.968 0.57 26.38 109 GLY A CA 1
ATOM 801 C C A GLY A 1 110 ? -15.041 62.356 21.069 0.43 24.78 109 GLY A C 1
ATOM 802 C C B GLY A 1 110 ? -15.183 62.629 20.587 0.57 24.36 109 GLY A C 1
ATOM 803 O O A GLY A 1 110 ? -14.590 63.097 21.947 0.43 24.74 109 GLY A O 1
ATOM 804 O O B GLY A 1 110 ? -14.956 63.840 20.694 0.57 24.35 109 GLY A O 1
ATOM 805 N N . SER A 1 111 ? -14.267 61.792 20.143 1.00 21.93 110 SER A N 1
ATOM 806 C CA . SER A 1 111 ? -12.920 62.240 19.949 1.00 20.07 110 SER A CA 1
ATOM 807 C C . SER A 1 111 ? -12.732 62.946 18.619 1.00 18.89 110 SER A C 1
ATOM 808 O O . SER A 1 111 ? -13.404 62.636 17.619 1.00 18.31 110 SER A O 1
ATOM 811 N N . LYS A 1 112 ? -11.801 63.904 18.619 1.00 18.66 111 LYS A N 1
ATOM 812 C CA . LYS A 1 112 ? -11.320 64.577 17.424 1.00 17.80 111 LYS A CA 1
ATOM 813 C C . LYS A 1 112 ? -9.892 64.178 17.108 1.00 17.61 111 LYS A C 1
ATOM 814 O O . LYS A 1 112 ? -9.276 64.698 16.171 1.00 17.34 111 LYS A O 1
ATOM 820 N N . ASN A 1 113 ? -9.354 63.240 17.884 1.00 16.95 112 ASN A N 1
ATOM 821 C CA . ASN A 1 113 ? -7.932 62.950 17.832 1.00 17.54 112 ASN A CA 1
ATOM 822 C C . ASN A 1 113 ? -7.679 61.869 16.775 1.00 15.08 112 ASN A C 1
ATOM 823 O O . ASN A 1 113 ? -7.507 60.681 17.085 1.00 15.56 112 ASN A O 1
ATOM 828 N N . ILE A 1 114 ? -7.620 62.288 15.520 1.00 14.54 113 ILE A N 1
ATOM 829 C CA . ILE A 1 114 ? -7.476 61.357 14.402 1.00 14.48 113 ILE A CA 1
ATOM 830 C C . ILE A 1 114 ? -6.120 60.655 14.434 1.00 14.09 113 ILE A C 1
ATOM 831 O O . ILE A 1 114 ? -6.030 59.455 14.130 1.00 14.20 113 ILE A O 1
ATOM 836 N N . ASP A 1 115 ? -5.072 61.353 14.863 1.00 15.34 114 ASP A N 1
ATOM 837 C CA . ASP A 1 115 ? -3.791 60.681 14.971 1.00 15.30 114 ASP A CA 1
ATOM 838 C C . ASP A 1 115 ? -3.808 59.568 16.025 1.00 15.74 114 ASP A C 1
ATOM 839 O O . ASP A 1 115 ? -3.214 58.488 15.813 1.00 15.76 114 ASP A O 1
ATOM 844 N N . ALA A 1 116 ? -4.457 59.806 17.159 1.00 15.13 115 ALA A N 1
ATOM 845 C CA . ALA A 1 116 ? -4.573 58.793 18.196 1.00 16.10 115 ALA A CA 1
ATOM 846 C C . ALA A 1 116 ? -5.385 57.623 17.706 1.00 15.19 115 ALA A C 1
ATOM 847 O O . ALA A 1 116 ? -5.054 56.449 18.013 1.00 14.94 115 ALA A O 1
ATOM 849 N N . ALA A 1 117 ? -6.472 57.893 16.992 1.00 14.60 116 ALA A N 1
ATOM 850 C CA . ALA A 1 117 ? -7.280 56.789 16.419 1.00 13.15 116 ALA A CA 1
ATOM 851 C C . ALA A 1 117 ? -6.384 55.917 15.535 1.00 13.27 116 ALA A C 1
ATOM 852 O O . ALA A 1 117 ? -6.445 54.704 15.540 1.00 12.85 116 ALA A O 1
ATOM 854 N N . ARG A 1 118 ? -5.558 56.544 14.730 1.00 12.51 117 ARG A N 1
ATOM 855 C CA . ARG A 1 118 ? -4.672 55.806 13.841 1.00 13.32 117 ARG A CA 1
ATOM 856 C C . ARG A 1 118 ? -3.630 55.005 14.619 1.00 13.36 117 ARG A C 1
ATOM 857 O O . ARG A 1 118 ? -3.348 53.865 14.242 1.00 14.45 117 ARG A O 1
ATOM 865 N N . ARG A 1 119 ? -3.101 55.578 15.708 1.00 13.51 118 ARG A N 1
ATOM 866 C CA . ARG A 1 119 ? -2.212 54.796 16.579 1.00 14.74 118 ARG A CA 1
ATOM 867 C C . ARG A 1 119 ? -2.940 53.563 17.133 1.00 14.41 118 ARG A C 1
ATOM 868 O O . ARG A 1 119 ? -2.352 52.477 17.247 1.00 14.20 118 ARG A O 1
ATOM 884 N N . VAL A 1 121 ? -5.301 51.890 15.708 1.00 12.63 120 VAL A N 1
ATOM 885 C CA . VAL A 1 121 ? -5.317 50.934 14.581 1.00 11.75 120 VAL A CA 1
ATOM 886 C C . VAL A 1 121 ? -4.034 50.136 14.488 1.00 11.85 120 VAL A C 1
ATOM 887 O O . VAL A 1 121 ? -4.045 48.925 14.436 1.00 13.19 120 VAL A O 1
ATOM 891 N N . VAL A 1 122 ? -2.910 50.856 14.522 1.00 12.84 121 VAL A N 1
ATOM 892 C CA . VAL A 1 122 ? -1.613 50.168 14.434 1.00 13.56 121 VAL A CA 1
ATOM 893 C C . VAL A 1 122 ? -1.454 49.187 15.621 1.00 13.95 121 VAL A C 1
ATOM 894 O O . VAL A 1 122 ? -1.073 48.025 15.444 1.00 13.68 121 VAL A O 1
ATOM 898 N N . GLU A 1 123 ? -1.744 49.656 16.821 1.00 13.69 122 GLU A N 1
ATOM 899 C CA . GLU A 1 123 ? -1.630 48.836 18.007 1.00 15.06 122 GLU A CA 1
ATOM 900 C C . GLU A 1 123 ? -2.585 47.643 17.972 1.00 14.33 122 GLU A C 1
ATOM 901 O O . GLU A 1 123 ? -2.236 46.534 18.386 1.00 14.24 122 GLU A O 1
ATOM 907 N N . GLY A 1 124 ? -3.767 47.855 17.427 1.00 14.09 123 GLY A N 1
ATOM 908 C CA . GLY A 1 124 ? -4.766 46.800 17.345 1.00 12.73 123 GLY A CA 1
ATOM 909 C C . GLY A 1 124 ? -4.334 45.713 16.379 1.00 12.59 123 GLY A C 1
ATOM 910 O O . GLY A 1 124 ? -4.445 44.495 16.667 1.00 12.89 123 GLY A O 1
ATOM 911 N N . ILE A 1 125 ? -3.856 46.118 15.193 1.00 11.96 124 ILE A N 1
ATOM 912 C CA . ILE A 1 125 ? -3.306 45.156 14.207 1.00 12.66 124 ILE A CA 1
ATOM 913 C C . ILE A 1 125 ? -2.148 44.389 14.803 1.00 13.20 124 ILE A C 1
ATOM 914 O O . ILE A 1 125 ? -2.096 43.160 14.692 1.00 13.68 124 ILE A O 1
ATOM 919 N N . ALA A 1 126 ? -1.268 45.093 15.497 1.00 13.80 125 ALA A N 1
ATOM 920 C CA . ALA A 1 126 ? -0.137 44.437 16.140 1.00 13.76 125 ALA A CA 1
ATOM 921 C C . ALA A 1 126 ? -0.579 43.387 17.162 1.00 12.99 125 ALA A C 1
ATOM 922 O O . ALA A 1 126 ? 0.049 42.326 17.271 1.00 14.49 125 ALA A O 1
ATOM 924 N N . ALA A 1 127 ? -1.680 43.666 17.858 1.00 13.42 126 ALA A N 1
ATOM 925 C CA . ALA A 1 127 ? -2.211 42.766 18.877 1.00 13.41 126 ALA A CA 1
ATOM 926 C C . ALA A 1 127 ? -2.808 41.501 18.257 1.00 13.39 126 ALA A C 1
ATOM 927 O O . ALA A 1 127 ? -2.740 40.410 18.855 1.00 14.42 126 ALA A O 1
ATOM 929 N N . VAL A 1 128 ? -3.403 41.650 17.073 1.00 12.39 127 VAL A N 1
ATOM 930 C CA . VAL A 1 128 ? -4.041 40.555 16.350 1.00 12.18 127 VAL A CA 1
ATOM 931 C C . VAL A 1 128 ? -3.017 39.698 15.582 1.00 12.65 127 VAL A C 1
ATOM 932 O O . VAL A 1 128 ? -3.222 38.499 15.399 1.00 13.27 127 VAL A O 1
ATOM 936 N N A LEU A 1 129 ? -1.915 40.307 15.148 0.44 13.65 128 LEU A N 1
ATOM 937 N N B LEU A 1 129 ? -1.935 40.322 15.123 0.56 13.32 128 LEU A N 1
ATOM 938 C CA A LEU A 1 129 ? -1.017 39.655 14.199 0.44 14.25 128 LEU A CA 1
ATOM 939 C CA B LEU A 1 129 ? -1.024 39.652 14.209 0.56 13.60 128 LEU A CA 1
ATOM 940 C C A LEU A 1 129 ? -0.449 38.313 14.652 0.44 14.35 128 LEU A C 1
ATOM 941 C C B LEU A 1 129 ? -0.560 38.281 14.684 0.56 13.78 128 LEU A C 1
ATOM 942 O O A LEU A 1 129 ? -0.285 37.429 13.813 0.44 15.12 128 LEU A O 1
ATOM 943 O O B LEU A 1 129 ? -0.609 37.334 13.898 0.56 14.46 128 LEU A O 1
ATOM 952 N N . PRO A 1 130 ? -0.129 38.152 15.956 1.00 14.38 129 PRO A N 1
ATOM 953 C CA . PRO A 1 130 ? 0.355 36.791 16.338 1.00 15.17 129 PRO A CA 1
ATOM 954 C C . PRO A 1 130 ? -0.712 35.705 16.156 1.00 14.21 129 PRO A C 1
ATOM 955 O O . PRO A 1 130 ? -0.377 34.572 15.756 1.00 16.78 129 PRO A O 1
ATOM 959 N N . HIS A 1 131 ? -1.966 36.048 16.452 1.00 14.24 130 HIS A N 1
ATOM 960 C CA . HIS A 1 131 ? -3.053 35.118 16.248 1.00 13.40 130 HIS A CA 1
ATOM 961 C C . HIS A 1 131 ? -3.235 34.790 14.780 1.00 14.74 130 HIS A C 1
ATOM 962 O O . HIS A 1 131 ? -3.412 33.644 14.394 1.00 16.14 130 HIS A O 1
ATOM 969 N N A ALA A 1 132 ? -3.163 35.819 13.937 0.50 14.41 131 ALA A N 1
ATOM 970 N N B ALA A 1 132 ? -3.161 35.813 13.929 0.50 14.39 131 ALA A N 1
ATOM 971 C CA A ALA A 1 132 ? -3.305 35.643 12.511 0.50 14.79 131 ALA A CA 1
ATOM 972 C CA B ALA A 1 132 ? -3.308 35.622 12.499 0.50 14.77 131 ALA A CA 1
ATOM 973 C C A ALA A 1 132 ? -2.160 34.805 11.934 0.50 15.85 131 ALA A C 1
ATOM 974 C C B ALA A 1 132 ? -2.151 34.801 11.914 0.50 15.86 131 ALA A C 1
ATOM 975 O O A ALA A 1 132 ? -2.379 33.917 11.112 0.50 16.90 131 ALA A O 1
ATOM 976 O O B ALA A 1 132 ? -2.355 33.931 11.067 0.50 16.84 131 ALA A O 1
ATOM 979 N N . ARG A 1 133 ? -0.936 35.116 12.336 1.00 16.83 132 ARG A N 1
ATOM 980 C CA A ARG A 1 133 ? 0.233 34.379 11.832 0.50 17.75 132 ARG A CA 1
ATOM 981 C CA B ARG A 1 133 ? 0.269 34.397 11.877 0.50 18.00 132 ARG A CA 1
ATOM 982 C C . ARG A 1 133 ? 0.167 32.909 12.245 1.00 18.45 132 ARG A C 1
ATOM 983 O O . ARG A 1 133 ? 0.395 32.038 11.412 1.00 19.94 132 ARG A O 1
ATOM 998 N N . ALA A 1 134 ? -0.233 32.636 13.480 1.00 18.15 133 ALA A N 1
ATOM 999 C CA . ALA A 1 134 ? -0.373 31.245 13.962 1.00 18.65 133 ALA A CA 1
ATOM 1000 C C . ALA A 1 134 ? -1.452 30.490 13.192 1.00 19.06 133 ALA A C 1
ATOM 1001 O O . ALA A 1 134 ? -1.318 29.276 12.965 1.00 20.71 133 ALA A O 1
ATOM 1003 N N . ALA A 1 135 ? -2.526 31.182 12.785 1.00 18.65 134 ALA A N 1
ATOM 1004 C CA . ALA A 1 135 ? -3.618 30.603 12.020 1.00 18.37 134 ALA A CA 1
ATOM 1005 C C . ALA A 1 135 ? -3.354 30.472 10.536 1.00 20.09 134 ALA A C 1
ATOM 1006 O O . ALA A 1 135 ? -4.137 29.831 9.824 1.00 21.57 134 ALA A O 1
ATOM 1008 N N . GLY A 1 136 ? -2.273 31.090 10.049 1.00 19.40 135 GLY A N 1
ATOM 1009 C CA . GLY A 1 136 ? -2.020 31.141 8.615 1.00 20.59 135 GLY A CA 1
ATOM 1010 C C . GLY A 1 136 ? -2.950 32.072 7.833 1.00 20.11 135 GLY A C 1
ATOM 1011 O O . GLY A 1 136 ? -3.181 31.843 6.646 1.00 22.47 135 GLY A O 1
ATOM 1012 N N . VAL A 1 137 ? -3.422 33.142 8.472 1.00 18.17 136 VAL A N 1
ATOM 1013 C CA . VAL A 1 137 ? -4.386 34.063 7.848 1.00 16.95 136 VAL A CA 1
ATOM 1014 C C . VAL A 1 137 ? -3.697 35.436 7.623 1.00 16.68 136 VAL A C 1
ATOM 1015 O O . VAL A 1 137 ? -3.474 36.189 8.580 1.00 16.26 136 VAL A O 1
ATOM 1019 N N . PRO A 1 138 ? -3.368 35.755 6.358 1.00 16.89 137 PRO A N 1
ATOM 1020 C CA . PRO A 1 138 ? -2.843 37.116 6.070 1.00 15.73 137 PRO A CA 1
ATOM 1021 C C . PRO A 1 138 ? -3.861 38.172 6.439 1.00 15.37 137 PRO A C 1
ATOM 1022 O O . PRO A 1 138 ? -5.050 37.967 6.205 1.00 14.68 137 PRO A O 1
ATOM 1026 N N . LEU A 1 139 ? -3.383 39.257 7.043 1.00 13.45 138 LEU A N 1
ATOM 1027 C CA . LEU A 1 139 ? -4.258 40.390 7.358 1.00 12.90 138 LEU A CA 1
ATOM 1028 C C . LEU A 1 139 ? -4.116 41.402 6.241 1.00 13.98 138 LEU A C 1
ATOM 1029 O O . LEU A 1 139 ? -3.011 41.844 5.958 1.00 14.56 138 LEU A O 1
ATOM 1034 N N . ALA A 1 140 ? -5.229 41.812 5.649 1.00 13.53 139 ALA A N 1
ATOM 1035 C CA . ALA A 1 140 ? -5.226 42.775 4.549 1.00 13.72 139 ALA A CA 1
ATOM 1036 C C . ALA A 1 140 ? -5.832 44.075 5.020 1.00 13.45 139 ALA A C 1
ATOM 1037 O O . ALA A 1 140 ? -7.055 44.185 5.138 1.00 13.83 139 ALA A O 1
ATOM 1039 N N . ILE A 1 141 ? -4.983 45.064 5.284 1.00 12.98 140 ILE A N 1
ATOM 1040 C CA . ILE A 1 141 ? -5.461 46.420 5.576 1.00 12.28 140 ILE A CA 1
ATOM 1041 C C . ILE A 1 141 ? -6.058 46.978 4.2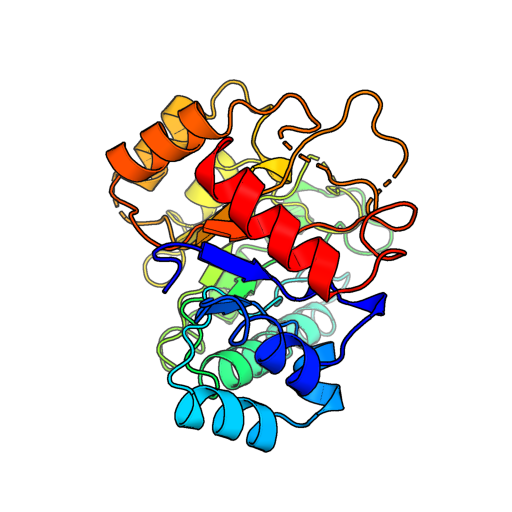99 1.00 12.11 140 ILE A C 1
ATOM 1042 O O . ILE A 1 141 ? -5.375 47.069 3.259 1.00 13.77 140 ILE A O 1
ATOM 1047 N N A GLU A 1 142 ? -7.317 47.373 4.391 0.61 12.31 141 GLU A N 1
ATOM 1048 N N B GLU A 1 142 ? -7.319 47.377 4.362 0.39 12.52 141 GLU A N 1
ATOM 1049 C CA A GLU A 1 142 ? -8.020 47.975 3.243 0.61 12.75 141 GLU A CA 1
ATOM 1050 C CA B GLU A 1 142 ? -7.999 47.948 3.186 0.39 12.83 141 GLU A CA 1
ATOM 1051 C C A GLU A 1 142 ? -8.073 49.489 3.477 0.61 12.24 141 GLU A C 1
ATOM 1052 C C B GLU A 1 142 ? -8.133 49.458 3.369 0.39 12.38 141 GLU A C 1
ATOM 1053 O O A GLU A 1 142 ? -8.836 49.955 4.305 0.61 11.85 141 GLU A O 1
ATOM 1054 O O B GLU A 1 142 ? -9.054 49.898 4.034 0.39 11.94 141 GLU A O 1
ATOM 1065 N N . PRO A 1 143 ? -7.200 50.256 2.803 1.00 12.46 142 PRO A N 1
ATOM 1066 C CA . PRO A 1 143 ? -7.451 51.721 2.901 1.00 11.42 142 PRO A CA 1
ATOM 1067 C C . PRO A 1 143 ? -8.842 52.008 2.343 1.00 11.74 142 PRO A C 1
ATOM 1068 O O . PRO A 1 143 ? -9.215 51.455 1.298 1.00 12.66 142 PRO A O 1
ATOM 1072 N N . LEU A 1 144 ? -9.577 52.869 3.035 1.00 11.63 143 LEU A N 1
ATOM 1073 C CA . LEU A 1 144 ? -10.945 53.200 2.690 1.00 10.55 143 LEU A CA 1
ATOM 1074 C C . LEU A 1 144 ? -10.985 54.635 2.184 1.00 10.24 143 LEU A C 1
ATOM 1075 O O . LEU A 1 144 ? -10.164 55.475 2.547 1.00 12.04 143 LEU A O 1
ATOM 1080 N N . HIS A 1 145 ? -11.979 54.896 1.334 1.00 11.79 144 HIS A N 1
ATOM 1081 C CA . HIS A 1 145 ? -12.147 56.209 0.786 1.00 11.21 144 HIS A CA 1
ATOM 1082 C C . HIS A 1 145 ? -12.113 57.225 1.926 1.00 11.91 144 HIS A C 1
ATOM 1083 O O . HIS A 1 145 ? -12.739 57.019 2.959 1.00 12.00 144 HIS A O 1
ATOM 1090 N N . PRO A 1 146 ? -11.456 58.365 1.688 1.00 11.73 145 PRO A N 1
ATOM 1091 C CA . PRO A 1 146 ? -11.420 59.400 2.709 1.00 12.52 145 PRO A CA 1
ATOM 1092 C C . PRO A 1 146 ? -12.768 59.843 3.277 1.00 12.37 145 PRO A C 1
ATOM 1093 O O . PRO A 1 146 ? -12.812 60.307 4.409 1.00 13.18 145 PRO A O 1
ATOM 1105 N N . TYR A 1 148 ? -14.943 58.079 4.427 1.00 12.34 147 TYR A N 1
ATOM 1106 C CA . TYR A 1 148 ? -15.232 57.191 5.537 1.00 12.44 147 TYR A CA 1
ATOM 1107 C C . TYR A 1 148 ? -14.367 57.411 6.779 1.00 12.40 147 TYR A C 1
ATOM 1108 O O . TYR A 1 148 ? -14.482 56.674 7.776 1.00 12.27 147 TYR A O 1
ATOM 1117 N N . ALA A 1 149 ? -13.466 58.396 6.740 1.00 12.13 148 ALA A N 1
ATOM 1118 C CA . ALA A 1 149 ? -12.446 58.574 7.767 1.00 11.73 148 ALA A CA 1
ATOM 1119 C C . ALA A 1 149 ? -12.977 58.698 9.175 1.00 11.87 148 ALA A C 1
ATOM 1120 O O . ALA A 1 149 ? -12.350 58.233 10.115 1.00 14.39 148 ALA A O 1
ATOM 1122 N N . ALA A 1 150 ? -14.072 59.449 9.349 1.00 12.64 149 ALA A N 1
ATOM 1123 C CA . ALA A 1 150 ? -14.517 59.787 10.701 1.00 13.29 149 ALA A CA 1
ATOM 1124 C C . ALA A 1 150 ? -15.195 58.649 11.421 1.00 13.07 149 ALA A C 1
ATOM 1125 O O . ALA A 1 150 ? -15.111 58.569 12.631 1.00 14.47 149 ALA A O 1
ATOM 1127 N N . ASP A 1 151 ? -15.936 57.850 10.668 1.00 14.00 150 ASP A N 1
ATOM 1128 C CA . ASP A 1 151 ? -16.882 56.929 11.281 1.00 14.21 150 ASP A CA 1
ATOM 1129 C C . ASP A 1 151 ? -16.825 55.494 10.817 1.00 14.50 150 ASP A C 1
ATOM 1130 O O . ASP A 1 151 ? -17.595 54.689 11.356 1.00 15.86 150 ASP A O 1
ATOM 1135 N N . ARG A 1 152 ? -15.925 55.163 9.892 1.00 13.34 151 ARG A N 1
ATOM 1136 C CA A ARG A 1 152 ? -15.783 53.767 9.439 0.61 12.88 151 ARG A CA 1
ATOM 1137 C CA B ARG A 1 152 ? -15.778 53.798 9.416 0.39 13.66 151 ARG A CA 1
ATOM 1138 C C . ARG A 1 152 ? -14.339 53.287 9.378 1.00 13.39 151 ARG A C 1
ATOM 1139 O O . ARG A 1 152 ? -14.069 52.169 9.791 1.00 12.97 151 ARG A O 1
ATOM 1154 N N . ALA A 1 153 ? -13.415 54.086 8.864 1.00 13.16 152 ALA A N 1
ATOM 1155 C CA . ALA A 1 153 ? -12.009 53.663 8.734 1.00 12.19 152 ALA A CA 1
ATOM 1156 C C . ALA A 1 153 ? -11.127 54.840 8.582 1.00 12.79 152 ALA A C 1
ATOM 1157 O O . ALA A 1 153 ? -11.269 55.555 7.595 1.00 12.05 152 ALA A O 1
ATOM 1159 N N . CYS A 1 154 ? -10.200 54.989 9.524 1.00 12.21 153 CYS A N 1
ATOM 1160 C CA . CYS A 1 154 ? -9.245 56.086 9.483 1.00 11.97 153 CYS A CA 1
ATOM 1161 C C . CYS A 1 154 ? -7.891 55.686 8.868 1.00 12.36 153 CYS A C 1
ATOM 1162 O O . CYS A 1 154 ? -6.941 56.426 8.987 1.00 13.05 153 CYS A O 1
ATOM 1165 N N . VAL A 1 155 ? -7.868 54.602 8.110 1.00 12.51 154 VAL A N 1
ATOM 1166 C CA . VAL A 1 155 ? -6.739 54.291 7.198 1.00 11.73 154 VAL A CA 1
ATOM 1167 C C . VAL A 1 155 ? -7.318 54.612 5.822 1.00 11.65 154 VAL A C 1
ATOM 1168 O O . VAL A 1 155 ? -8.256 53.963 5.367 1.00 11.70 154 VAL A O 1
ATOM 1172 N N . ASN A 1 156 ? -6.820 55.719 5.243 1.00 11.93 155 ASN A N 1
ATOM 1173 C CA . ASN A 1 156 ? -7.448 56.347 4.093 1.00 11.25 155 ASN A CA 1
ATOM 1174 C C . ASN A 1 156 ? -6.626 56.523 2.838 1.00 11.65 155 ASN A C 1
ATOM 1175 O O . ASN A 1 156 ? -7.141 57.070 1.856 1.00 11.94 155 ASN A O 1
ATOM 1180 N N . THR A 1 157 ? -5.350 56.113 2.850 1.00 11.23 156 THR A N 1
ATOM 1181 C CA . THR A 1 157 ? -4.539 56.123 1.628 1.00 11.78 156 THR A CA 1
ATOM 1182 C C . THR A 1 157 ? -3.738 54.825 1.563 1.00 12.06 156 THR A C 1
ATOM 1183 O O . THR A 1 157 ? -3.387 54.228 2.603 1.00 12.41 156 THR A O 1
ATOM 1187 N N . LEU A 1 158 ? -3.462 54.381 0.349 1.00 11.14 157 LEU A N 1
ATOM 1188 C CA . LEU A 1 158 ? -2.616 53.210 0.189 1.00 12.51 157 LEU A CA 1
ATOM 1189 C C . LEU A 1 158 ? -1.228 53.461 0.789 1.00 13.14 157 LEU A C 1
ATOM 1190 O O . LEU A 1 158 ? -0.658 52.549 1.397 1.00 13.80 157 LEU A O 1
ATOM 1195 N N . GLY A 1 159 ? -0.667 54.661 0.636 1.00 13.33 158 GLY A N 1
ATOM 1196 C CA . GLY A 1 159 ? 0.603 54.987 1.233 1.00 13.73 158 GLY A CA 1
ATOM 1197 C C . GLY A 1 159 ? 0.624 54.822 2.748 1.00 14.19 158 GLY A C 1
ATOM 1198 O O . GLY A 1 159 ? 1.551 54.284 3.311 1.00 14.61 158 GLY A O 1
ATOM 1199 N N . GLN A 1 160 ? -0.435 55.278 3.405 1.00 13.52 159 GLN A N 1
ATOM 1200 C CA . GLN A 1 160 ? -0.558 55.145 4.825 1.00 13.10 159 GLN A CA 1
ATOM 1201 C C . GLN A 1 160 ? -0.683 53.665 5.189 1.00 13.05 159 GLN A C 1
ATOM 1202 O O . GLN A 1 160 ? -0.084 53.215 6.161 1.00 13.53 159 GLN A O 1
ATOM 1208 N N . ALA A 1 161 ? -1.524 52.922 4.460 1.00 12.47 160 ALA A N 1
ATOM 1209 C CA . ALA A 1 161 ? -1.665 51.481 4.725 1.00 11.62 160 ALA A CA 1
ATOM 1210 C C . ALA A 1 161 ? -0.321 50.779 4.642 1.00 12.72 160 ALA A C 1
ATOM 1211 O O . ALA A 1 161 ? 0.023 49.913 5.469 1.00 13.77 160 ALA A O 1
ATOM 1213 N N . LEU A 1 162 ? 0.424 51.113 3.600 1.00 13.24 161 LEU A N 1
ATOM 1214 C CA . LEU A 1 162 ? 1.761 50.519 3.433 1.00 14.34 161 LEU A CA 1
ATOM 1215 C C . LEU A 1 162 ? 2.739 50.941 4.531 1.00 15.30 161 LEU A C 1
ATOM 1216 O O . LEU A 1 162 ? 3.567 50.141 4.968 1.00 16.64 161 LEU A O 1
ATOM 1221 N N . ASP A 1 163 ? 2.666 52.183 4.990 1.00 15.28 162 ASP A N 1
ATOM 1222 C CA . ASP A 1 163 ? 3.456 52.629 6.141 1.00 16.17 162 ASP A CA 1
ATOM 1223 C C . ASP A 1 163 ? 3.188 51.746 7.359 1.00 17.22 162 ASP A C 1
ATOM 1224 O O . ASP A 1 163 ? 4.116 51.350 8.082 1.00 18.42 162 ASP A O 1
ATOM 1229 N N . ILE A 1 164 ? 1.925 51.393 7.577 1.00 16.94 163 ILE A N 1
ATOM 1230 C CA . ILE A 1 164 ? 1.597 50.543 8.694 1.00 18.29 163 ILE A CA 1
ATOM 1231 C C . ILE A 1 164 ? 2.163 49.140 8.468 1.00 18.52 163 ILE A C 1
ATOM 1232 O O . ILE A 1 164 ? 2.671 48.552 9.407 1.00 19.50 163 ILE A O 1
ATOM 1237 N N . CYS A 1 165 ? 2.048 48.606 7.251 1.00 17.64 164 CYS A N 1
ATOM 1238 C CA . CYS A 1 165 ? 2.610 47.288 6.896 1.00 19.05 164 CYS A CA 1
ATOM 1239 C C . CYS A 1 165 ? 4.086 47.283 7.185 1.00 21.00 164 CYS A C 1
ATOM 1240 O O . CYS A 1 165 ? 4.603 46.315 7.736 1.00 23.08 164 CYS A O 1
ATOM 1243 N N . GLU A 1 166 ? 4.782 48.354 6.825 1.00 20.44 165 GLU A N 1
ATOM 1244 C CA A GLU A 1 166 ? 6.234 48.394 7.090 0.54 21.80 165 GLU A CA 1
ATOM 1245 C CA B GLU A 1 166 ? 6.235 48.422 7.062 0.46 22.72 165 GLU A CA 1
ATOM 1246 C C . GLU A 1 166 ? 6.553 48.407 8.569 1.00 22.93 165 GLU A C 1
ATOM 1247 O O . GLU A 1 166 ? 7.581 47.815 9.004 1.00 25.56 165 GLU A O 1
ATOM 1258 N N . THR A 1 167 ? 5.734 49.069 9.369 1.00 24.21 166 THR A N 1
ATOM 1259 C CA . THR A 1 167 ? 5.936 49.198 10.817 1.00 26.27 166 THR A CA 1
ATOM 1260 C C . THR A 1 167 ? 5.719 47.856 11.523 1.00 27.10 166 THR A C 1
ATOM 1261 O O . THR A 1 167 ? 6.457 47.476 12.462 1.00 28.35 166 THR A O 1
ATOM 1265 N N . LEU A 1 168 ? 4.732 47.115 11.033 1.00 24.72 167 LEU A N 1
ATOM 1266 C CA . LEU A 1 168 ? 4.283 45.926 11.751 1.00 25.72 167 LEU A CA 1
ATOM 1267 C C . LEU A 1 168 ? 4.960 44.679 11.318 1.00 27.30 167 LEU A C 1
ATOM 1268 O O . LEU A 1 168 ? 4.977 43.694 12.078 1.00 29.29 167 LEU A O 1
ATOM 1273 N N . GLY A 1 169 ? 5.401 44.638 10.070 1.00 29.06 168 GLY A N 1
ATOM 1274 C CA . GLY A 1 169 ? 6.175 43.535 9.577 1.00 30.85 168 GLY A CA 1
ATOM 1275 C C . GLY A 1 169 ? 5.384 42.407 8.954 1.00 30.70 168 GLY A C 1
ATOM 1276 O O . GLY A 1 169 ? 4.328 42.595 8.393 1.00 29.82 168 GLY A O 1
ATOM 1277 N N . PRO A 1 170 ? 5.901 41.180 9.050 1.00 30.59 169 PRO A N 1
ATOM 1278 C CA . PRO A 1 170 ? 5.340 40.119 8.202 1.00 29.04 169 PRO A CA 1
ATOM 1279 C C . PRO A 1 170 ? 3.948 39.690 8.630 1.00 25.91 169 PRO A C 1
ATOM 1280 O O . PRO A 1 170 ? 3.609 39.840 9.821 1.00 26.94 169 PRO A O 1
ATOM 1284 N N . GLY A 1 171 ? 3.138 39.271 7.658 1.00 23.60 170 GLY A N 1
ATOM 1285 C CA . GLY A 1 171 ? 1.759 38.810 7.951 1.00 20.69 170 GLY A CA 1
ATOM 1286 C C . GLY A 1 171 ? 0.647 39.804 7.710 1.00 18.32 170 GLY A C 1
ATOM 1287 O O . GLY A 1 171 ? -0.538 39.459 7.840 1.00 18.03 170 GLY A O 1
ATOM 1288 N N . VAL A 1 172 ? 1.069 41.015 7.334 1.00 17.65 171 VAL A N 1
ATOM 1289 C CA A VAL A 1 172 ? 0.108 42.070 7.062 0.56 15.73 171 VAL A CA 1
ATOM 1290 C CA B VAL A 1 172 ? 0.190 42.154 7.102 0.44 16.41 171 VAL A CA 1
ATOM 1291 C C . VAL A 1 172 ? 0.431 42.697 5.704 1.00 16.17 171 VAL A C 1
ATOM 1292 O O . VAL A 1 172 ? 1.581 43.020 5.374 1.00 18.40 171 VAL A O 1
ATOM 1299 N N . GLY A 1 173 ? -0.623 42.826 4.895 1.00 15.55 172 GLY A N 1
ATOM 1300 C CA . GLY A 1 173 ? -0.528 43.427 3.575 1.00 14.46 172 GLY A CA 1
ATOM 1301 C C . GLY A 1 173 ? -1.706 44.346 3.349 1.00 13.71 172 GLY A C 1
ATOM 1302 O O . GLY A 1 173 ? -2.312 44.815 4.313 1.00 14.02 172 GLY A O 1
ATOM 1303 N N . VAL A 1 174 ? -2.037 44.547 2.079 1.00 14.10 173 VAL A N 1
ATOM 1304 C CA . VAL A 1 174 ? -3.105 45.477 1.701 1.00 14.04 173 VAL A CA 1
ATOM 1305 C C . VAL A 1 174 ? -4.129 44.850 0.760 1.00 14.04 173 VAL A C 1
ATOM 1306 O O . VAL A 1 174 ? -3.790 44.020 -0.084 1.00 14.89 173 VAL A O 1
ATOM 1310 N N . ALA A 1 175 ? -5.376 45.286 0.888 1.00 13.58 174 ALA A N 1
ATOM 1311 C CA . ALA A 1 175 ? -6.418 45.067 -0.090 1.00 13.72 174 ALA A CA 1
ATOM 1312 C C . ALA A 1 175 ? -6.634 46.380 -0.832 1.00 14.02 174 ALA A C 1
ATOM 1313 O O . ALA A 1 175 ? -6.925 47.401 -0.220 1.00 14.91 174 ALA A O 1
ATOM 1315 N N . ILE A 1 176 ? -6.484 46.315 -2.142 1.00 13.96 175 ILE A N 1
ATOM 1316 C CA . ILE A 1 176 ? -6.599 47.491 -3.005 1.00 13.93 175 ILE A CA 1
ATOM 1317 C C . ILE A 1 176 ? -7.958 47.478 -3.676 1.00 14.31 175 ILE A C 1
ATOM 1318 O O . ILE A 1 176 ? -8.212 46.674 -4.577 1.00 15.23 175 ILE A O 1
ATOM 1323 N N . ASP A 1 177 ? -8.853 48.343 -3.196 1.00 13.04 176 ASP A N 1
ATOM 1324 C CA . ASP A 1 177 ? -10.232 48.437 -3.700 1.00 13.20 176 ASP A CA 1
ATOM 1325 C C . ASP A 1 177 ? -10.310 49.723 -4.485 1.00 13.43 176 ASP A C 1
ATOM 1326 O O . ASP A 1 177 ? -10.028 50.789 -3.954 1.00 13.87 176 ASP A O 1
ATOM 1331 N N . VAL A 1 178 ? -10.590 49.602 -5.773 1.00 13.83 177 VAL A N 1
ATOM 1332 C CA . VAL A 1 178 ? -10.556 50.762 -6.672 1.00 12.98 177 VAL A CA 1
ATOM 1333 C C . VAL A 1 178 ? -11.476 51.864 -6.176 1.00 13.92 177 VAL A C 1
ATOM 1334 O O . VAL A 1 178 ? -11.180 53.046 -6.390 1.00 14.29 177 VAL A O 1
ATOM 1338 N N . TYR A 1 179 ? -12.566 51.506 -5.507 1.00 13.09 178 TYR A N 1
ATOM 1339 C CA . TYR A 1 179 ? -13.496 52.532 -5.030 1.00 13.09 178 TYR A CA 1
ATOM 1340 C C . TYR A 1 179 ? -12.812 53.478 -4.063 1.00 12.22 178 TYR A C 1
ATOM 1341 O O . TYR A 1 179 ? -13.042 54.660 -4.032 1.00 12.27 178 TYR A O 1
ATOM 1350 N N . HIS A 1 180 ? -11.946 52.909 -3.233 1.00 12.60 179 HIS A N 1
ATOM 1351 C CA . HIS A 1 180 ? -11.344 53.643 -2.141 1.00 12.36 179 HIS A CA 1
ATOM 1352 C C . HIS A 1 180 ? -10.098 54.413 -2.556 1.00 11.91 179 HIS A C 1
ATOM 1353 O O . HIS A 1 180 ? -9.707 55.368 -1.851 1.00 12.43 179 HIS A O 1
ATOM 1360 N N . VAL A 1 181 ? -9.429 53.954 -3.631 1.00 11.53 180 VAL A N 1
ATOM 1361 C CA . VAL A 1 181 ? -8.096 54.481 -3.972 1.00 11.80 180 VAL A CA 1
ATOM 1362 C C . VAL A 1 181 ? -7.953 55.139 -5.349 1.00 11.86 180 VAL A C 1
ATOM 1363 O O . VAL A 1 181 ? -6.897 55.725 -5.605 1.00 12.97 180 VAL A O 1
ATOM 1367 N N . TRP A 1 182 ? -8.951 55.018 -6.232 1.00 12.75 181 TRP A N 1
ATOM 1368 C CA . TRP A 1 182 ? -8.779 55.387 -7.645 1.00 12.32 181 TRP A CA 1
ATOM 1369 C C . TRP A 1 182 ? -8.319 56.847 -7.815 1.00 12.01 181 TRP A C 1
ATOM 1370 O O . TRP A 1 182 ? -7.615 57.164 -8.764 1.00 14.42 181 TRP A O 1
ATOM 1381 N N . TRP A 1 183 ? -8.774 57.706 -6.909 1.00 12.68 182 TRP A N 1
ATOM 1382 C CA . TRP A 1 183 ? -8.562 59.159 -6.944 1.00 12.91 182 TRP A CA 1
ATOM 1383 C C . TRP A 1 183 ? -7.180 59.586 -6.504 1.00 12.14 182 TRP A C 1
ATOM 1384 O O . TRP A 1 183 ? -6.780 60.724 -6.682 1.00 13.04 182 TRP A O 1
ATOM 1395 N N . ASP A 1 184 ? -6.422 58.685 -5.866 1.00 12.28 183 ASP A N 1
ATOM 1396 C CA . ASP A 1 184 ? -5.207 59.091 -5.179 1.00 11.95 183 ASP A CA 1
ATOM 1397 C C . ASP A 1 184 ? -4.148 59.537 -6.191 1.00 13.24 183 ASP A C 1
ATOM 1398 O O . ASP A 1 184 ? -3.745 58.764 -7.050 1.00 13.60 183 ASP A O 1
ATOM 1403 N N . PRO A 1 185 ? -3.678 60.797 -6.088 1.00 13.31 184 PRO A N 1
ATOM 1404 C CA . PRO A 1 185 ? -2.729 61.264 -7.084 1.00 14.30 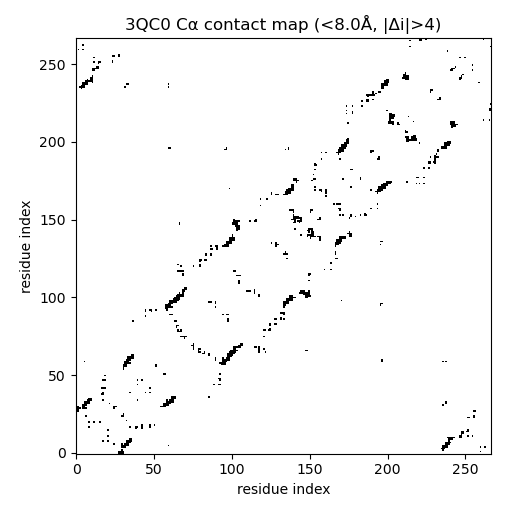184 PRO A CA 1
ATOM 1405 C C . PRO A 1 185 ? -1.432 60.481 -7.085 1.00 15.40 184 PRO A C 1
ATOM 1406 O O . PRO A 1 185 ? -0.739 60.526 -8.101 1.00 18.97 184 PRO A O 1
ATOM 1410 N N . ASP A 1 186 ? -1.116 59.827 -5.977 1.00 14.96 185 ASP A N 1
ATOM 1411 C CA . ASP A 1 186 ? 0.124 59.047 -5.899 1.00 16.29 185 ASP A CA 1
ATOM 1412 C C . ASP A 1 186 ? -0.109 57.536 -6.066 1.00 14.67 185 ASP A C 1
ATOM 1413 O O . ASP A 1 186 ? 0.756 56.704 -5.712 1.00 16.03 185 ASP A O 1
ATOM 1418 N N . LEU A 1 187 ? -1.246 57.169 -6.657 1.00 14.65 186 LEU A N 1
ATOM 1419 C CA . LEU A 1 187 ? -1.644 55.746 -6.745 1.00 14.73 186 LEU A CA 1
ATOM 1420 C C . LEU A 1 187 ? -0.633 54.903 -7.490 1.00 15.61 186 LEU A C 1
ATOM 1421 O O . LEU A 1 187 ? -0.283 53.813 -7.021 1.00 15.77 186 LEU A O 1
ATOM 1426 N N . ALA A 1 188 ? -0.122 55.385 -8.617 1.00 15.66 187 ALA A N 1
ATOM 1427 C CA . ALA A 1 188 ? 0.849 54.571 -9.384 1.00 17.81 187 ALA A CA 1
ATOM 1428 C C . ALA A 1 188 ? 2.088 54.243 -8.573 1.00 17.91 187 ALA A C 1
ATOM 1429 O O . ALA A 1 188 ? 2.518 53.091 -8.534 1.00 18.62 187 ALA A O 1
ATOM 1431 N N . ASN A 1 189 ? 2.665 55.208 -7.893 1.00 17.82 188 ASN A N 1
ATOM 1432 C CA . ASN A 1 189 ? 3.869 54.953 -7.098 1.00 18.95 188 ASN A CA 1
ATOM 1433 C C . ASN A 1 189 ? 3.541 54.032 -5.927 1.00 17.92 188 ASN A C 1
ATOM 1434 O O . ASN A 1 189 ? 4.339 53.168 -5.581 1.00 18.09 188 ASN A O 1
ATOM 1439 N N . GLN A 1 190 ? 2.373 54.180 -5.315 1.00 16.71 189 GLN A N 1
ATOM 1440 C CA . GLN A 1 190 ? 2.053 53.353 -4.151 1.00 15.81 189 GLN A CA 1
ATOM 1441 C C . GLN A 1 190 ? 1.715 51.923 -4.538 1.00 15.64 189 GLN A C 1
ATOM 1442 O O . GLN A 1 190 ? 2.093 50.991 -3.799 1.00 17.05 189 GLN A O 1
ATOM 1448 N N . ILE A 1 191 ? 1.111 51.700 -5.714 1.00 15.37 190 ILE A N 1
ATOM 1449 C CA . ILE A 1 191 ? 0.927 50.324 -6.210 1.00 16.13 190 ILE A CA 1
ATOM 1450 C C . ILE A 1 191 ? 2.289 49.674 -6.448 1.00 17.25 190 ILE A C 1
ATOM 1451 O O . ILE A 1 191 ? 2.510 48.513 -6.060 1.00 18.01 190 ILE A O 1
ATOM 1456 N N . ALA A 1 192 ? 3.196 50.393 -7.095 1.00 17.91 191 ALA A N 1
ATOM 1457 C CA . ALA A 1 192 ? 4.554 49.879 -7.349 1.00 18.86 191 ALA A CA 1
ATOM 1458 C C . ALA A 1 192 ? 5.255 49.572 -6.045 1.00 19.02 191 ALA A C 1
ATOM 1459 O O . ALA A 1 192 ? 5.892 48.522 -5.908 1.00 20.82 191 ALA A O 1
ATOM 1461 N N . ARG A 1 193 ? 5.119 50.457 -5.060 1.00 18.71 192 ARG A N 1
ATOM 1462 C CA . ARG A 1 193 ? 5.666 50.268 -3.714 1.00 18.62 192 ARG A CA 1
ATOM 1463 C C . ARG A 1 193 ? 5.107 49.013 -3.038 1.00 17.95 192 ARG A C 1
ATOM 1464 O O . ARG A 1 193 ? 5.885 48.203 -2.485 1.00 19.94 192 ARG A O 1
ATOM 1472 N N . ALA A 1 194 ? 3.791 48.818 -3.121 1.00 17.54 193 ALA A N 1
ATOM 1473 C CA . ALA A 1 194 ? 3.123 47.643 -2.566 1.00 17.74 193 ALA A CA 1
ATOM 1474 C C . ALA A 1 194 ? 3.721 46.366 -3.161 1.00 19.42 193 ALA A C 1
ATOM 1475 O O . ALA A 1 194 ? 3.901 45.358 -2.451 1.00 19.64 193 ALA A O 1
ATOM 1477 N N . GLY A 1 195 ? 3.976 46.405 -4.465 1.00 20.74 194 GLY A N 1
ATOM 1478 C CA . GLY A 1 195 ? 4.533 45.246 -5.162 1.00 22.17 194 GLY A CA 1
ATOM 1479 C C . GLY A 1 195 ? 5.929 44.949 -4.659 1.00 22.70 194 GLY A C 1
ATOM 1480 O O . GLY A 1 195 ? 6.285 43.766 -4.438 1.00 23.32 194 GLY A O 1
ATOM 1481 N N . LYS A 1 196 ? 6.754 45.976 -4.497 1.00 22.67 195 LYS A N 1
ATOM 1482 C CA . LYS A 1 196 ? 8.121 45.780 -3.964 1.00 23.96 195 LYS A CA 1
ATOM 1483 C C . LYS A 1 196 ? 8.137 45.202 -2.547 1.00 23.21 195 LYS A C 1
ATOM 1484 O O . LYS A 1 196 ? 9.031 44.431 -2.170 1.00 23.79 195 LYS A O 1
ATOM 1498 N N . LYS A 1 198 ? 5.888 43.148 -1.568 1.00 21.10 197 LYS A N 1
ATOM 1499 C CA . LYS A 1 198 ? 5.129 41.878 -1.663 1.00 20.82 197 LYS A CA 1
ATOM 1500 C C . LYS A 1 198 ? 3.875 41.927 -0.778 1.00 20.63 197 LYS A C 1
ATOM 1501 O O . LYS A 1 198 ? 3.497 40.939 -0.149 1.00 21.51 197 LYS A O 1
ATOM 1507 N N . ALA A 1 199 ? 3.239 43.108 -0.738 1.00 19.58 198 ALA A N 1
ATOM 1508 C CA . ALA A 1 199 ? 2.164 43.362 0.222 1.00 18.10 198 ALA A CA 1
ATOM 1509 C C . ALA A 1 199 ? 0.763 43.237 -0.373 1.00 16.49 198 ALA A C 1
ATOM 1510 O O . ALA A 1 199 ? -0.178 43.359 0.376 1.00 16.93 198 ALA A O 1
ATOM 1512 N N . ILE A 1 200 ? 0.612 43.062 -1.693 1.00 17.26 199 ILE A N 1
ATOM 1513 C CA . ILE A 1 200 ? -0.736 43.087 -2.311 1.00 16.99 199 ILE A CA 1
ATOM 1514 C C . ILE A 1 200 ? -1.413 41.747 -2.055 1.00 17.16 199 ILE A C 1
ATOM 1515 O O . ILE A 1 200 ? -0.918 40.686 -2.460 1.00 19.63 199 ILE A O 1
ATOM 1520 N N . LEU A 1 201 ? -2.517 41.782 -1.331 1.00 15.97 200 LEU A N 1
ATOM 1521 C CA . LEU A 1 201 ? -3.274 40.571 -1.001 1.00 15.84 200 LEU A CA 1
ATOM 1522 C C . LEU A 1 201 ? -4.612 40.439 -1.704 1.00 16.87 200 LEU A C 1
ATOM 1523 O O . LEU A 1 201 ? -5.145 39.341 -1.789 1.00 17.44 200 LEU A O 1
ATOM 1528 N N . ALA A 1 202 ? -5.188 41.546 -2.171 1.00 15.74 201 ALA A N 1
ATOM 1529 C CA . ALA A 1 202 ? -6.487 41.495 -2.807 1.00 15.74 201 ALA A CA 1
ATOM 1530 C C . ALA A 1 202 ? -6.655 42.713 -3.675 1.00 16.01 201 ALA A C 1
ATOM 1531 O O . ALA A 1 202 ? -6.018 43.752 -3.419 1.00 15.85 201 ALA A O 1
ATOM 1533 N N . HIS A 1 203 ? -7.541 42.571 -4.650 1.00 16.38 202 HIS A N 1
ATOM 1534 C CA . HIS A 1 203 ? -7.896 43.629 -5.607 1.00 15.77 202 HIS A CA 1
ATOM 1535 C C . HIS A 1 203 ? -9.390 43.605 -5.777 1.00 16.40 202 HIS A C 1
ATOM 1536 O O . HIS A 1 203 ? -9.945 42.597 -6.268 1.00 17.43 202 HIS A O 1
ATOM 1543 N N . HIS A 1 204 ? -10.062 44.664 -5.317 1.00 15.82 203 HIS A N 1
ATOM 1544 C CA . HIS A 1 204 ? -11.506 44.756 -5.407 1.00 16.39 203 HIS A CA 1
ATOM 1545 C C . HIS A 1 204 ? -11.880 45.710 -6.524 1.00 15.82 203 HIS A C 1
ATOM 1546 O O . HIS A 1 204 ? -11.289 46.810 -6.649 1.00 15.85 203 HIS A O 1
ATOM 1553 N N . ILE A 1 205 ? -12.895 45.311 -7.287 1.00 16.85 204 ILE A N 1
ATOM 1554 C CA . ILE A 1 205 ? -13.363 46.077 -8.433 1.00 16.02 204 ILE A CA 1
ATOM 1555 C C . ILE A 1 205 ? -14.845 46.430 -8.366 1.00 17.22 204 ILE A C 1
ATOM 1556 O O . ILE A 1 205 ? -15.631 45.765 -7.715 1.00 16.55 204 ILE A O 1
ATOM 1561 N N . CYS A 1 206 ? -15.158 47.531 -9.059 1.00 15.35 205 CYS A N 1
ATOM 1562 C CA . CYS A 1 206 ? -16.462 48.210 -9.073 1.00 16.71 205 CYS A CA 1
ATOM 1563 C C . CYS A 1 206 ? -16.152 49.522 -9.811 1.00 16.77 205 CYS A C 1
ATOM 1564 O O . CYS A 1 206 ? -15.128 49.615 -10.479 1.00 18.00 205 CYS A O 1
ATOM 1567 N N . ASP A 1 207 ? -17.046 50.489 -9.726 1.00 16.53 206 ASP A N 1
ATOM 1568 C CA . ASP A 1 207 ? -16.797 51.742 -10.395 1.00 16.19 206 ASP A CA 1
ATOM 1569 C C . ASP A 1 207 ? -17.313 52.930 -9.594 1.00 15.05 206 ASP A C 1
ATOM 1570 O O . ASP A 1 207 ? -18.161 52.770 -8.699 1.00 15.64 206 ASP A O 1
ATOM 1575 N N . TRP A 1 208 ? -16.766 54.096 -9.928 1.00 15.63 207 TRP A N 1
ATOM 1576 C CA . TRP A 1 208 ? -17.159 55.368 -9.353 1.00 15.02 207 TRP A CA 1
ATOM 1577 C C . TRP A 1 208 ? -18.066 56.099 -10.323 1.00 15.01 207 TRP A C 1
ATOM 1578 O O . TRP A 1 208 ? -17.634 56.478 -11.405 1.00 16.50 207 TRP A O 1
ATOM 1589 N N . LEU A 1 209 ? -19.332 56.241 -9.942 1.00 16.05 208 LEU A N 1
ATOM 1590 C CA . LEU A 1 209 ? -20.336 56.835 -10.831 1.00 16.86 208 LEU A CA 1
ATOM 1591 C C . LEU A 1 209 ? -20.288 58.353 -10.823 1.00 17.54 208 LEU A C 1
ATOM 1592 O O . LEU A 1 209 ? -19.952 58.960 -9.819 1.00 17.40 208 LEU A O 1
ATOM 1597 N N . VAL A 1 210 ? -20.697 58.934 -11.953 1.00 17.81 209 VAL A N 1
ATOM 1598 C CA . VAL A 1 210 ? -20.899 60.379 -12.049 1.00 18.00 209 VAL A CA 1
ATOM 1599 C C . VAL A 1 210 ? -22.366 60.636 -12.463 1.00 19.65 209 VAL A C 1
ATOM 1600 O O . VAL A 1 210 ? -22.742 60.347 -13.597 1.00 20.73 209 VAL A O 1
ATOM 1604 N N . PRO A 1 211 ? -23.176 61.189 -11.554 1.00 21.33 210 PRO A N 1
ATOM 1605 C CA . PRO A 1 211 ? -22.892 61.508 -10.162 1.00 21.38 210 PRO A CA 1
ATOM 1606 C C . PRO A 1 211 ? -22.927 60.259 -9.292 1.00 21.19 210 PRO A C 1
ATOM 1607 O O . PRO A 1 211 ? -23.512 59.235 -9.680 1.00 21.64 210 PRO A O 1
ATOM 1611 N N . THR A 1 212 ? -22.292 60.376 -8.132 1.00 20.44 211 THR A N 1
ATOM 1612 C CA . THR A 1 212 ? -22.485 59.410 -7.057 1.00 19.92 211 THR A CA 1
ATOM 1613 C C . THR A 1 212 ? -23.580 59.927 -6.150 1.00 22.75 211 THR A C 1
ATOM 1614 O O . THR A 1 212 ? -23.562 61.081 -5.712 1.00 22.30 211 THR A O 1
ATOM 1618 N N . LYS A 1 213 ? -24.561 59.059 -5.905 1.00 21.93 212 LYS A N 1
ATOM 1619 C CA . LYS A 1 213 ? -25.846 59.458 -5.311 1.00 24.82 212 LYS A CA 1
ATOM 1620 C C . LYS A 1 213 ? -26.013 59.107 -3.838 1.00 23.93 212 LYS A C 1
ATOM 1621 O O . LYS A 1 213 ? -27.038 59.468 -3.214 1.00 25.63 212 LYS A O 1
ATOM 1627 N N . ASP A 1 214 ? -25.004 58.446 -3.267 1.00 21.62 213 ASP A N 1
ATOM 1628 C CA . ASP A 1 214 ? -25.033 58.063 -1.877 1.00 21.95 213 ASP A CA 1
ATOM 1629 C C . ASP A 1 214 ? -23.580 57.765 -1.516 1.00 20.73 213 ASP A C 1
ATOM 1630 O O . ASP A 1 214 ? -22.842 57.301 -2.362 1.00 20.34 213 ASP A O 1
ATOM 1643 N N . LEU A 1 216 ? -22.451 55.514 0.506 1.00 19.53 215 LEU A N 1
ATOM 1644 C CA . LEU A 1 216 ? -22.175 54.114 0.827 1.00 20.54 215 LEU A CA 1
ATOM 1645 C C . LEU A 1 216 ? -22.723 53.129 -0.176 1.00 20.94 215 LEU A C 1
ATOM 1646 O O . LEU A 1 216 ? -21.992 52.179 -0.531 1.00 21.09 215 LEU A O 1
ATOM 1651 N N . THR A 1 217 ? -23.971 53.335 -0.629 1.00 20.91 216 THR A N 1
ATOM 1652 C CA . THR A 1 217 ? -24.645 52.300 -1.408 1.00 21.10 216 THR A CA 1
ATOM 1653 C C . THR A 1 217 ? -24.927 52.677 -2.862 1.00 21.22 216 THR A C 1
ATOM 1654 O O . THR A 1 217 ? -25.975 52.293 -3.436 1.00 22.85 216 THR A O 1
ATOM 1658 N N . ASP A 1 218 ? -24.018 53.438 -3.474 1.00 19.47 217 ASP A N 1
ATOM 1659 C CA . ASP A 1 218 ? -24.102 53.722 -4.905 1.00 19.86 217 ASP A CA 1
ATOM 1660 C C . ASP A 1 218 ? -22.783 53.488 -5.646 1.00 18.53 217 ASP A C 1
ATOM 1661 O O . ASP A 1 218 ? -22.394 54.260 -6.546 1.00 19.55 217 ASP A O 1
ATOM 1666 N N . ARG A 1 219 ? -22.099 52.407 -5.299 1.00 18.02 218 ARG A N 1
ATOM 1667 C CA . ARG A 1 219 ? -21.010 51.923 -6.137 1.00 17.72 218 ARG A CA 1
ATOM 1668 C C . ARG A 1 219 ? -21.543 51.509 -7.502 1.00 18.55 218 ARG A C 1
ATOM 1669 O O . ARG A 1 219 ? -22.689 51.017 -7.610 1.00 19.16 218 ARG A O 1
ATOM 1677 N N . GLY A 1 220 ? -20.717 51.669 -8.526 1.00 18.20 219 GLY A N 1
ATOM 1678 C CA . GLY A 1 220 ? -21.080 51.325 -9.897 1.00 19.07 219 GLY A CA 1
ATOM 1679 C C . GLY A 1 220 ? -20.631 49.949 -10.310 1.00 19.15 219 GLY A C 1
ATOM 1680 O O . GLY A 1 220 ? -19.639 49.407 -9.788 1.00 19.22 219 GLY A O 1
ATOM 1697 N N . GLY A 1 223 ? -17.427 49.745 -15.571 1.00 20.02 222 GL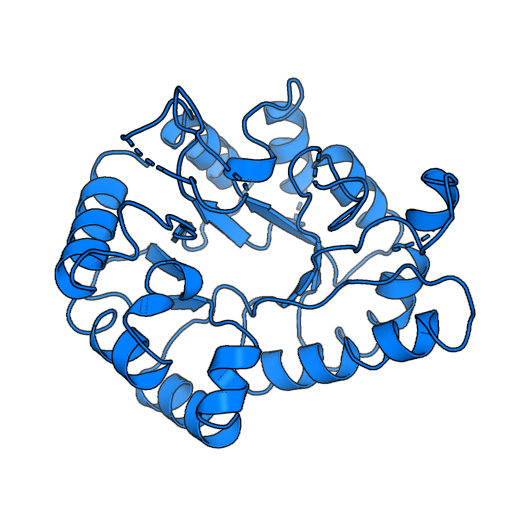Y A N 1
ATOM 1698 C CA . GLY A 1 223 ? -17.732 50.317 -16.877 1.00 20.78 222 GLY A CA 1
ATOM 1699 C C . GLY A 1 223 ? -18.848 51.341 -16.901 1.00 20.64 222 GLY A C 1
ATOM 1700 O O . GLY A 1 223 ? -19.021 52.035 -17.915 1.00 22.21 222 GLY A O 1
ATOM 1701 N N . ASP A 1 224 ? -19.628 51.431 -15.833 1.00 20.18 223 ASP A N 1
ATOM 1702 C CA . ASP A 1 224 ? -20.692 52.416 -15.751 1.00 20.63 223 ASP A CA 1
ATOM 1703 C C . ASP A 1 224 ? -20.157 53.732 -15.205 1.00 20.43 223 ASP A C 1
ATOM 1704 O O . ASP A 1 224 ? -20.854 54.765 -15.267 1.00 20.10 223 ASP A O 1
ATOM 1709 N N . GLY A 1 225 ? -18.933 53.708 -14.657 1.00 19.68 224 GLY A N 1
ATOM 1710 C CA . GLY A 1 225 ? -18.336 54.918 -14.066 1.00 19.22 224 GLY A CA 1
ATOM 1711 C C . GLY A 1 225 ? -17.056 55.335 -14.766 1.00 18.29 224 GLY A C 1
ATOM 1712 O O . GLY A 1 225 ? -16.857 55.054 -15.941 1.00 19.51 224 GLY A O 1
ATOM 1713 N N . VAL A 1 226 ? -16.177 56.011 -14.014 1.00 16.61 225 VAL A N 1
ATOM 1714 C CA . VAL A 1 226 ? -15.028 56.723 -14.555 1.00 16.70 225 VAL A CA 1
ATOM 1715 C C . VAL A 1 226 ? -13.675 56.167 -14.188 1.00 16.10 225 VAL A C 1
ATOM 1716 O O . VAL A 1 226 ? -12.651 56.756 -14.558 1.00 17.31 225 VAL A O 1
ATOM 1720 N N . ILE A 1 227 ? -13.616 55.070 -13.452 1.00 16.78 226 ILE A N 1
ATOM 1721 C CA . ILE A 1 227 ? -12.324 54.541 -13.034 1.00 16.06 226 ILE A CA 1
ATOM 1722 C C . ILE A 1 227 ? -11.611 53.878 -14.191 1.00 17.59 226 ILE A C 1
ATOM 1723 O O . ILE A 1 227 ? -12.205 53.130 -14.950 1.00 17.63 226 ILE A O 1
ATOM 1728 N N . ASP A 1 228 ? -10.325 54.153 -14.325 1.00 17.02 227 ASP A N 1
ATOM 1729 C CA . ASP A 1 228 ? -9.484 53.475 -15.311 1.00 18.71 227 ASP A CA 1
ATOM 1730 C C . ASP A 1 228 ? -9.123 52.104 -14.758 1.00 18.50 227 ASP A C 1
ATOM 1731 O O . ASP A 1 228 ? -7.984 51.879 -14.311 1.00 17.62 227 ASP A O 1
ATOM 1736 N N . LEU A 1 229 ? -10.127 51.198 -14.768 1.00 18.24 228 LEU A N 1
ATOM 1737 C CA . LEU A 1 229 ? -9.978 49.849 -14.205 1.00 18.64 228 LEU A CA 1
ATOM 1738 C C . LEU A 1 229 ? -8.833 49.113 -14.890 1.00 18.74 228 LEU A C 1
ATOM 1739 O O . LEU A 1 229 ? -7.991 48.483 -14.225 1.00 19.98 228 LEU A O 1
ATOM 1744 N N . LYS A 1 230 ? -8.786 49.200 -16.212 1.00 20.16 229 LYS A N 1
ATOM 1745 C CA . LYS A 1 230 ? -7.752 48.543 -17.006 1.00 22.53 229 LYS A CA 1
ATOM 1746 C C . LYS A 1 230 ? -6.367 48.993 -16.558 1.00 21.22 229 LYS A C 1
ATOM 1747 O O . LYS A 1 230 ? -5.478 48.183 -16.337 1.00 22.26 229 LYS A O 1
ATOM 1753 N N . GLY A 1 231 ? -6.186 50.308 -16.417 1.00 21.09 230 GLY A N 1
ATOM 1754 C CA . GLY A 1 231 ? -4.906 50.860 -16.000 1.00 19.99 230 GLY A CA 1
ATOM 1755 C C . GLY A 1 231 ? -4.459 50.447 -14.599 1.00 20.18 230 GLY A C 1
ATOM 1756 O O . GLY A 1 231 ? -3.303 50.109 -14.364 1.00 19.53 230 GLY A O 1
ATOM 1757 N N . ILE A 1 232 ? -5.382 50.480 -13.652 1.00 18.18 231 ILE A N 1
ATOM 1758 C CA . ILE A 1 232 ? -5.079 50.069 -12.300 1.00 17.08 231 ILE A CA 1
ATOM 1759 C C . ILE A 1 232 ? -4.659 48.574 -12.315 1.00 18.32 231 ILE A C 1
ATOM 1760 O O . ILE A 1 232 ? -3.662 48.200 -11.692 1.00 19.64 231 ILE A O 1
ATOM 1765 N N . ARG A 1 233 ? -5.427 47.738 -13.017 1.00 18.35 232 ARG A N 1
ATOM 1766 C CA . ARG A 1 233 ? -5.135 46.291 -13.036 1.00 19.10 232 ARG A CA 1
ATOM 1767 C C . ARG A 1 233 ? -3.787 46.048 -13.673 1.00 20.05 232 ARG A C 1
ATOM 1768 O O . ARG A 1 233 ? -3.056 45.185 -13.191 1.00 21.95 232 ARG A O 1
ATOM 1776 N N . ARG A 1 234 ? -3.463 46.765 -14.748 1.00 21.35 233 ARG A N 1
ATOM 1777 C CA . ARG A 1 234 ? -2.149 46.598 -15.381 1.00 23.15 233 ARG A CA 1
ATOM 1778 C C . ARG A 1 234 ? -1.033 46.939 -14.404 1.00 21.92 233 ARG A C 1
ATOM 1779 O O . ARG A 1 234 ? 0.005 46.265 -14.337 1.00 23.40 233 ARG A O 1
ATOM 1787 N N . ARG A 1 235 ? -1.223 47.989 -13.627 1.00 21.20 234 ARG A N 1
ATOM 1788 C CA . ARG A 1 235 ? -0.242 48.345 -12.625 1.00 20.80 234 ARG A CA 1
ATOM 1789 C C . ARG A 1 235 ? -0.150 47.321 -11.489 1.00 20.47 234 ARG A C 1
ATOM 1790 O O . ARG A 1 235 ? 0.938 47.027 -11.007 1.00 20.90 234 ARG A O 1
ATOM 1798 N N . ILE A 1 236 ? -1.285 46.772 -11.061 1.00 19.50 235 ILE A N 1
ATOM 1799 C CA . ILE A 1 236 ? -1.280 45.726 -10.029 1.00 19.15 235 ILE A CA 1
ATOM 1800 C C . ILE A 1 236 ? -0.545 44.439 -10.507 1.00 20.63 235 ILE A C 1
ATOM 1801 O O . ILE A 1 236 ? 0.294 43.870 -9.770 1.00 21.89 235 ILE A O 1
ATOM 1806 N N . GLU A 1 237 ? -0.811 44.058 -11.741 1.00 21.18 236 GLU A N 1
ATOM 1807 C CA . GLU A 1 237 ? -0.135 42.901 -12.374 1.00 22.83 236 GLU A CA 1
ATOM 1808 C C . GLU A 1 237 ? 1.360 43.180 -12.525 1.00 23.99 236 GLU A C 1
ATOM 1809 O O . GLU A 1 237 ? 2.180 42.298 -12.241 1.00 25.92 236 GLU A O 1
ATOM 1815 N N . ALA A 1 238 ? 1.725 44.396 -12.955 1.00 24.98 237 ALA A N 1
ATOM 1816 C CA . ALA A 1 238 ? 3.161 44.771 -13.067 1.00 24.78 237 ALA A CA 1
ATOM 1817 C C . ALA A 1 238 ? 3.878 44.763 -11.733 1.00 25.07 237 ALA A C 1
ATOM 1818 O O . ALA A 1 238 ? 5.070 44.421 -11.666 1.00 25.98 237 ALA A O 1
ATOM 1820 N N . ALA A 1 239 ? 3.126 45.012 -10.659 1.00 23.58 238 ALA A N 1
ATOM 1821 C CA . ALA A 1 239 ? 3.609 44.983 -9.304 1.00 23.86 238 ALA A CA 1
ATOM 1822 C C . ALA A 1 239 ? 3.717 43.570 -8.739 1.00 24.63 238 ALA A C 1
ATOM 1823 O O . ALA A 1 239 ? 4.204 43.399 -7.622 1.00 25.39 238 ALA A O 1
ATOM 1825 N N . GLY A 1 240 ? 3.221 42.582 -9.485 1.00 25.68 239 GLY A N 1
ATOM 1826 C CA . GLY A 1 240 ? 3.393 41.172 -9.122 1.00 26.20 239 GLY A CA 1
ATOM 1827 C C . GLY A 1 240 ? 2.187 40.463 -8.525 1.00 25.51 239 GLY A C 1
ATOM 1828 O O . GLY A 1 240 ? 2.282 39.329 -8.070 1.00 26.42 239 GLY A O 1
ATOM 1829 N N . PHE A 1 241 ? 1.032 41.113 -8.494 1.00 23.41 240 PHE A N 1
ATOM 1830 C CA . PHE A 1 241 ? -0.186 40.469 -8.050 1.00 23.17 240 PHE A CA 1
ATOM 1831 C C . PHE A 1 241 ? -1.066 40.038 -9.239 1.00 24.69 240 PHE A C 1
ATOM 1832 O O . PHE A 1 241 ? -1.521 40.863 -10.049 1.00 22.09 240 PHE A O 1
ATOM 1840 N N . HIS A 1 242 ? -1.329 38.734 -9.314 1.00 26.09 241 HIS A N 1
ATOM 1841 C CA . HIS A 1 242 ? -2.091 38.132 -10.395 1.00 27.83 241 HIS A CA 1
ATOM 1842 C C . HIS A 1 242 ? -3.334 37.395 -9.897 1.00 28.00 241 HIS A C 1
ATOM 1843 O O . HIS A 1 242 ? -3.951 36.620 -10.651 1.00 29.91 241 HIS A O 1
ATOM 1850 N N . GLY A 1 243 ? -3.716 37.655 -8.645 1.00 26.74 242 GLY A N 1
ATOM 1851 C CA . GLY A 1 243 ? -4.925 37.075 -8.060 1.00 26.60 242 GLY A CA 1
ATOM 1852 C C . GLY A 1 243 ? -6.210 37.575 -8.690 1.00 25.54 242 GLY A C 1
ATOM 1853 O O . GLY A 1 243 ? -6.216 38.547 -9.498 1.00 26.13 242 GLY A O 1
ATOM 1854 N N . ALA A 1 244 ? -7.313 36.964 -8.287 1.00 24.03 243 ALA A N 1
ATOM 1855 C CA . ALA A 1 244 ? -8.589 37.257 -8.871 1.00 24.42 243 ALA A CA 1
ATOM 1856 C C . ALA A 1 244 ? -9.022 38.676 -8.517 1.00 23.55 243 ALA A C 1
ATOM 1857 O O . ALA A 1 244 ? -8.653 39.225 -7.471 1.00 23.60 243 ALA A O 1
ATOM 1859 N N . GLN A 1 245 ? -9.815 39.245 -9.407 1.00 22.54 244 GLN A N 1
ATOM 1860 C CA . GLN A 1 245 ? -10.412 40.542 -9.167 1.00 21.10 244 GLN A CA 1
ATOM 1861 C C . GLN A 1 245 ? -11.755 40.276 -8.529 1.00 20.37 244 GLN A C 1
ATOM 1862 O O . GLN A 1 245 ? -12.553 39.506 -9.081 1.00 21.43 244 GLN A O 1
ATOM 1868 N N . GLU A 1 246 ? -11.993 40.907 -7.377 1.00 18.60 245 GLU A N 1
ATOM 1869 C CA . GLU A 1 246 ? -13.154 40.655 -6.550 1.00 19.21 245 GLU A CA 1
ATOM 1870 C C . GLU A 1 246 ? -14.193 41.764 -6.717 1.00 18.51 245 GLU A C 1
ATOM 1871 O O . GLU A 1 246 ? -13.920 42.933 -6.356 1.00 18.32 245 GLU A O 1
ATOM 1877 N N . VAL A 1 247 ? -15.333 41.440 -7.304 1.00 20.06 246 VAL A N 1
ATOM 1878 C CA . VAL A 1 247 ? -16.407 42.389 -7.528 1.00 19.00 246 VAL A CA 1
ATOM 1879 C C . VAL A 1 247 ? -17.175 42.692 -6.264 1.00 18.99 246 VAL A C 1
ATOM 1880 O O . VAL A 1 247 ? -17.827 41.848 -5.676 1.00 19.68 246 VAL A O 1
ATOM 1884 N N . GLU A 1 248 ? -17.080 43.942 -5.838 1.00 17.75 247 GLU A N 1
ATOM 1885 C CA . GLU A 1 248 ? -17.707 44.378 -4.604 1.00 17.59 247 GLU A CA 1
ATOM 1886 C C . GLU A 1 248 ? -18.508 45.635 -4.894 1.00 17.18 247 GLU A C 1
ATOM 1887 O O . GLU A 1 248 ? -17.980 46.738 -5.017 1.00 18.04 247 GLU A O 1
ATOM 1893 N N . ILE A 1 249 ? -19.807 45.445 -5.068 1.00 17.84 248 ILE A N 1
ATOM 1894 C CA . ILE A 1 249 ? -20.750 46.499 -5.409 1.00 18.53 248 ILE A CA 1
ATOM 1895 C C . ILE A 1 249 ? -21.832 46.614 -4.335 1.00 20.43 248 ILE A C 1
ATOM 1896 O O . ILE A 1 249 ? -22.516 45.644 -4.027 1.00 21.81 248 ILE A O 1
ATOM 1901 N N . PHE A 1 250 ? -21.987 47.801 -3.772 1.00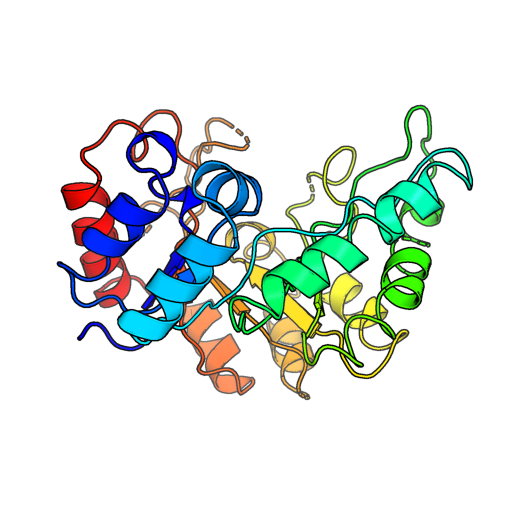 19.66 249 PHE A N 1
ATOM 1902 C CA . PHE A 1 250 ? -23.097 48.171 -2.908 1.00 21.00 249 PHE A CA 1
ATOM 1903 C C . PHE A 1 250 ? -23.991 49.110 -3.723 1.00 21.96 249 PHE A C 1
ATOM 1904 O O . PHE A 1 250 ? -23.569 50.226 -4.031 1.00 20.92 249 PHE A O 1
ATOM 1912 N N . SER A 1 251 ? -25.187 48.673 -4.120 1.00 24.15 250 SER A N 1
ATOM 1913 C CA . SER A 1 251 ? -26.043 49.474 -5.018 1.00 25.05 250 SER A CA 1
ATOM 1914 C C . SER A 1 251 ? -27.511 49.355 -4.634 1.00 27.01 250 SER A C 1
ATOM 1915 O O . SER A 1 251 ? -28.252 48.530 -5.192 1.00 27.29 250 SER A O 1
ATOM 1918 N N . ALA A 1 252 ? -27.931 50.207 -3.717 1.00 27.99 251 ALA A N 1
ATOM 1919 C CA . ALA A 1 252 ? -29.252 50.082 -3.107 1.00 30.36 251 ALA A CA 1
ATOM 1920 C C . ALA A 1 252 ? -30.366 50.285 -4.116 1.00 32.12 251 ALA A C 1
ATOM 1921 O O . ALA A 1 252 ? -31.423 49.662 -3.978 1.00 34.39 251 ALA A O 1
ATOM 1923 N N . ASP A 1 253 ? -30.166 51.148 -5.094 1.00 32.27 252 ASP A N 1
ATOM 1924 C CA . ASP A 1 253 ? -31.260 51.520 -6.020 1.00 34.18 252 ASP A CA 1
ATOM 1925 C C . ASP A 1 253 ? -31.140 50.915 -7.404 1.00 32.89 252 ASP A C 1
ATOM 1926 O O . ASP A 1 253 ? -32.014 51.151 -8.255 1.00 33.08 252 ASP A O 1
ATOM 1931 N N . ASN A 1 254 ? -30.108 50.111 -7.639 1.00 29.93 253 ASN A N 1
ATOM 1932 C CA . ASN A 1 254 ? -29.916 49.460 -8.922 1.00 28.56 253 ASN A CA 1
ATOM 1933 C C . ASN A 1 254 ? -29.627 47.957 -8.758 1.00 28.71 253 ASN A C 1
ATOM 1934 O O . ASN A 1 254 ? -30.567 47.151 -8.730 1.00 27.81 253 ASN A O 1
ATOM 1939 N N . TRP A 1 255 ? -28.378 47.555 -8.594 1.00 26.90 254 TRP A N 1
ATOM 1940 C CA . TRP A 1 255 ? -28.014 46.131 -8.689 1.00 27.52 254 TRP A CA 1
ATOM 1941 C C . TRP A 1 255 ? -28.611 45.277 -7.586 1.00 27.96 254 TRP A C 1
ATOM 1942 O O . TRP A 1 255 ? -28.949 44.104 -7.841 1.00 28.09 254 TRP A O 1
ATOM 1953 N N . TRP A 1 256 ? -28.840 45.843 -6.412 1.00 28.05 255 TRP A N 1
ATOM 1954 C CA . TRP A 1 256 ? -29.469 45.078 -5.332 1.00 29.11 255 TRP A CA 1
ATOM 1955 C C . TRP A 1 256 ? -30.963 44.842 -5.583 1.00 31.97 255 TRP A C 1
ATOM 1956 O O . TRP A 1 256 ? -31.552 44.044 -4.872 1.00 31.76 255 TRP A O 1
ATOM 1967 N N . LYS A 1 257 ? -31.536 45.568 -6.541 1.00 33.96 256 LYS A N 1
ATOM 1968 C CA A LYS A 1 257 ? -32.968 45.451 -6.872 0.56 36.42 256 LYS A CA 1
ATOM 1969 C CA B LYS A 1 257 ? -32.966 45.454 -6.876 0.44 36.61 256 LYS A CA 1
ATOM 1970 C C . LYS A 1 257 ? -33.193 44.569 -8.097 1.00 37.27 256 LYS A C 1
ATOM 1971 O O . LYS A 1 257 ? -34.346 44.395 -8.548 1.00 36.87 256 LYS A O 1
ATOM 1982 N N . ARG A 1 258 ? -32.121 43.999 -8.645 1.00 35.57 257 ARG A N 1
ATOM 1983 C CA . ARG A 1 258 ? -32.204 43.187 -9.854 1.00 36.64 257 ARG A CA 1
ATOM 1984 C C . ARG A 1 258 ? -31.983 41.694 -9.565 1.00 35.80 257 ARG A C 1
ATOM 1985 O O . ARG A 1 258 ? -31.407 41.342 -8.545 1.00 32.45 257 ARG A O 1
ATOM 1993 N N . PRO A 1 259 ? -32.482 40.791 -10.444 1.00 36.73 258 PRO A N 1
ATOM 1994 C CA . PRO A 1 259 ? -32.283 39.366 -10.142 1.00 36.66 258 PRO A CA 1
ATOM 1995 C C . PRO A 1 259 ? -30.791 39.016 -10.058 1.00 34.56 258 PRO A C 1
ATOM 1996 O O . PRO A 1 259 ? -29.994 39.450 -10.906 1.00 32.89 258 PRO A O 1
ATOM 2000 N N . ALA A 1 260 ? -30.435 38.258 -9.029 1.00 32.56 259 ALA A N 1
ATOM 2001 C CA . ALA A 1 260 ? -29.030 37.924 -8.769 1.00 31.22 259 ALA A CA 1
ATOM 2002 C C . ALA A 1 260 ? -28.385 37.314 -9.998 1.00 30.73 259 ALA A C 1
ATOM 2003 O O . ALA A 1 260 ? -27.255 37.573 -10.316 1.00 28.30 259 ALA A O 1
ATOM 2005 N N . ASP A 1 261 ? -29.134 36.489 -10.720 1.00 30.80 260 ASP A N 1
ATOM 2006 C CA . ASP A 1 261 ? -28.685 35.964 -11.975 1.00 31.83 260 ASP A CA 1
ATOM 2007 C C . ASP A 1 261 ? -28.175 37.017 -12.977 1.00 31.47 260 ASP A C 1
ATOM 2008 O O . ASP A 1 261 ? -27.064 36.925 -13.559 1.00 29.71 260 ASP A O 1
ATOM 2013 N N . GLU A 1 262 ? -29.005 38.021 -13.185 1.00 31.69 261 GLU A N 1
ATOM 2014 C CA . GLU A 1 262 ? -28.645 39.096 -14.096 1.00 31.33 261 GLU A CA 1
ATOM 2015 C C . GLU A 1 262 ? -27.432 39.866 -13.562 1.00 29.86 261 GLU A C 1
ATOM 2016 O O . GLU A 1 262 ? -26.544 40.255 -14.336 1.00 29.57 261 GLU A O 1
ATOM 2022 N N . VAL A 1 263 ? -27.388 40.074 -12.249 1.00 27.84 262 VAL A N 1
ATOM 2023 C CA . VAL A 1 263 ? -26.249 40.846 -11.682 1.00 25.82 262 VAL A CA 1
ATOM 2024 C C . VAL A 1 263 ? -24.947 40.114 -11.977 1.00 25.92 262 VAL A C 1
ATOM 2025 O O . VAL A 1 263 ? -24.005 40.699 -12.490 1.00 25.76 262 VAL A O 1
ATOM 2029 N N . ILE A 1 264 ? -24.908 38.805 -11.699 1.00 26.87 263 ILE A N 1
ATOM 2030 C CA . ILE A 1 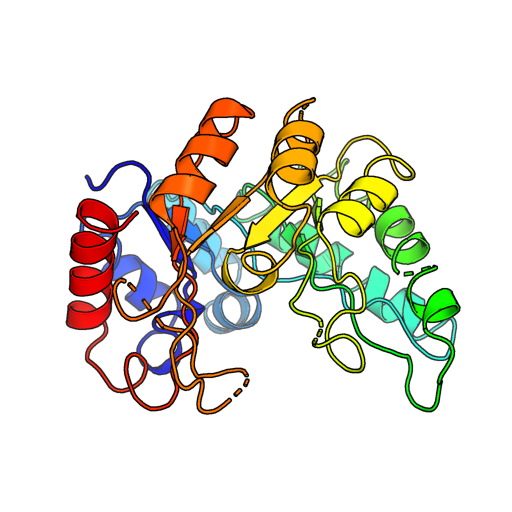264 ? -23.670 38.046 -11.867 1.00 26.58 263 ILE A CA 1
ATOM 2031 C C . ILE A 1 264 ? -23.297 37.876 -13.348 1.00 28.20 263 ILE A C 1
ATOM 2032 O O . ILE A 1 264 ? -22.112 37.970 -13.725 1.00 27.27 263 ILE A O 1
ATOM 2037 N N . ALA A 1 265 ? -24.305 37.653 -14.192 1.00 29.42 264 ALA A N 1
ATOM 2038 C CA . ALA A 1 265 ? -24.088 37.682 -15.631 1.00 30.11 264 ALA A CA 1
ATOM 2039 C C . ALA A 1 265 ? -23.441 38.985 -16.082 1.00 29.36 264 ALA A C 1
ATOM 2040 O O . ALA A 1 265 ? -22.479 38.955 -16.881 1.00 28.81 264 ALA A O 1
ATOM 2042 N N . THR A 1 266 ? -23.949 40.114 -15.563 1.00 27.15 265 THR A N 1
ATOM 2043 C CA . THR A 1 266 ? -23.416 41.438 -15.932 1.00 26.57 265 THR A CA 1
ATOM 2044 C C . THR A 1 266 ? -22.002 41.574 -15.371 1.00 25.71 265 THR A C 1
ATOM 2045 O O . THR A 1 266 ? -21.114 42.054 -16.092 1.00 25.39 265 THR A O 1
ATOM 2049 N N . CYS A 1 267 ? -21.748 41.122 -14.134 1.00 25.71 266 CYS A N 1
ATOM 2050 C CA . CYS A 1 267 ? -20.366 41.140 -13.629 1.00 25.53 266 CYS A CA 1
ATOM 2051 C C . CYS A 1 267 ? -19.428 40.391 -14.543 1.00 25.76 266 CYS A C 1
ATOM 2052 O O . CYS A 1 267 ? -18.338 40.837 -14.785 1.00 24.45 266 CYS A O 1
ATOM 2055 N N . VAL A 1 268 ? -19.815 39.221 -15.043 1.00 26.00 267 VAL A N 1
ATOM 2056 C CA . VAL A 1 268 ? -18.906 38.487 -15.921 1.00 27.08 267 VAL A CA 1
ATOM 2057 C C . VAL A 1 268 ? -18.656 39.236 -17.243 1.00 27.15 267 VAL A C 1
ATOM 2058 O O . VAL A 1 268 ? -17.530 39.290 -17.721 1.00 26.91 267 VAL A O 1
ATOM 2062 N N . GLU A 1 269 ? -19.714 39.808 -17.826 1.00 27.37 268 GLU A N 1
ATOM 2063 C CA . GLU A 1 269 ? -19.593 40.547 -19.078 1.00 27.63 268 GLU A CA 1
ATOM 2064 C C . GLU A 1 269 ? -18.677 41.752 -18.881 1.00 26.98 268 GLU A C 1
ATOM 2065 O O . GLU A 1 269 ? -17.774 42.009 -19.697 1.00 27.15 268 GLU A O 1
ATOM 2071 N N . ARG A 1 270 ? -18.917 42.489 -17.802 1.00 26.05 269 ARG A N 1
ATOM 2072 C CA . ARG A 1 270 ? -18.150 43.736 -17.570 1.00 25.52 269 ARG A CA 1
ATOM 2073 C C . ARG A 1 270 ? -16.720 43.422 -17.171 1.00 25.89 269 ARG A C 1
ATOM 2074 O O . ARG A 1 270 ? -15.804 44.140 -17.529 1.00 26.41 269 ARG A O 1
ATOM 2082 N N . TYR A 1 271 ? -16.520 42.341 -16.427 1.00 27.01 270 TYR A N 1
ATOM 2083 C CA . TYR A 1 271 ? -15.182 41.827 -16.172 1.00 26.68 270 TYR A CA 1
ATOM 2084 C C . TYR A 1 271 ? -14.426 41.522 -17.459 1.00 28.54 270 TYR A C 1
ATOM 2085 O O . TYR A 1 271 ? -13.247 41.874 -17.616 1.00 27.69 270 TYR A O 1
ATOM 2094 N N . ARG A 1 272 ? -15.088 40.824 -18.386 1.00 28.24 271 ARG A N 1
ATOM 2095 C CA . ARG A 1 272 ? -14.501 40.567 -19.694 1.00 29.92 271 ARG A CA 1
ATOM 2096 C C . ARG A 1 272 ? -14.141 41.850 -20.446 1.00 29.83 271 ARG A C 1
ATOM 2097 O O . ARG A 1 272 ? -13.074 41.918 -21.040 1.00 30.61 271 ARG A O 1
ATOM 2105 N N . ASN A 1 273 ? -15.023 42.841 -20.442 1.00 29.68 272 ASN A N 1
ATOM 2106 C CA . ASN A 1 273 ? -14.856 44.011 -21.332 1.00 30.75 272 ASN A CA 1
ATOM 2107 C C . ASN A 1 273 ? -14.153 45.210 -20.749 1.00 32.20 272 ASN A C 1
ATOM 2108 O O . ASN A 1 273 ? -13.544 45.980 -21.500 1.00 31.55 272 ASN A O 1
ATOM 2113 N N . CYS A 1 274 ? -14.292 45.411 -19.447 1.00 33.73 273 CYS A N 1
ATOM 2114 C CA . CYS A 1 274 ? -14.073 46.728 -18.859 1.00 36.15 273 CYS A CA 1
ATOM 2115 C C . CYS A 1 274 ? -13.022 46.729 -17.789 1.00 37.45 273 CYS A C 1
ATOM 2116 O O . CYS A 1 274 ? -12.909 47.744 -17.099 1.00 37.28 273 CYS A O 1
ATOM 2119 N N . CYS A 1 275 ? -12.254 45.645 -17.647 1.00 39.57 274 CYS A N 1
ATOM 2120 C CA A CYS A 1 275 ? -11.346 45.466 -16.510 0.81 39.75 274 CYS A CA 1
ATOM 2121 C CA B CYS A 1 275 ? -11.314 45.540 -16.532 0.19 40.52 274 CYS A CA 1
ATOM 2122 C C . CYS A 1 275 ? -9.941 45.061 -16.941 1.00 41.31 274 CYS A C 1
ATOM 2123 O O . CYS A 1 275 ? -9.757 44.477 -18.026 1.00 43.34 274 CYS A O 1
#